Protein AF-A0A8C1WEW3-F1 (afdb_monomer)

Radius of gyration: 16.83 Å; Cα contacts (8 Å, |Δi|>4): 294; chains: 1; bounding box: 52×36×46 Å

Solvent-accessible surface area (backbone atoms only — not comparable to full-atom values): 10357 Å² total; per-residue (Å²): 133,85,81,81,78,67,56,68,30,55,41,71,70,50,51,36,71,70,42,67,33,56,66,81,52,28,29,29,49,46,44,51,50,47,42,43,61,65,33,41,42,72,47,97,86,73,46,41,32,47,66,56,57,49,89,82,33,49,49,30,20,36,84,42,83,59,84,83,61,77,58,80,90,67,97,55,53,38,31,33,31,50,48,63,96,50,34,68,72,55,55,61,83,42,53,71,52,56,76,91,63,101,61,65,31,61,33,32,36,39,40,33,31,42,41,79,91,78,41,27,46,81,44,42,30,44,34,31,40,72,59,98,84,47,70,28,70,91,55,39,32,35,55,33,70,59,24,46,54,57,54,64,76,46,56,69,70,58,49,55,48,68,54,60,76,78,82,69,79,85,62,66,73,79,76,73,85,127

Organism: Cyprinus carpio (NCBI:txid7962)

Sequence (178 aa):
MVLFVLTTLNKLSDLRQTRFGQPPPRHGLSLLWWFAHDCVRIDSNGRMIAQSNPENGAFGFHRFYNGGTLLPYTNLPYYEVGNLHNAGLLPYYVTENYTGYSDSSNKDRIIVSFDSRLNRFDSIYVTQHSDQTNFDQNHTYDINIRLLKEIKTLNREHFCREMKNNQLHSLSWMYWEN

pLDDT: mean 91.05, std 14.97, range [40.53, 98.81]

Mean predicted aligned error: 5.71 Å

Foldseek 3Di:
DDPLDFAEDQALVSVLVLCAQDDPPRLQLVVLLCCLAQQFDQDPVRFTAGNDDLVVCAQNKDWDPCPVVLDDDDPFTKIKAQQLVRRHPPDCSSNVSPDVDQDQHRFKMKMFRADPVRNGTPWIKIWTAPGDPHTDSVSIHTYDSNHSVNSNVDDSVRSVVSSPPDPPPPPPVVPPDD

Structure (mmCIF, N/CA/C/O backbone):
data_AF-A0A8C1WEW3-F1
#
_entry.id   AF-A0A8C1WEW3-F1
#
loop_
_atom_site.group_PDB
_atom_site.id
_atom_site.type_symbol
_atom_site.label_atom_id
_atom_site.label_alt_id
_atom_site.label_comp_id
_atom_site.label_asym_id
_atom_site.label_entity_id
_atom_site.label_seq_id
_atom_site.pdbx_PDB_ins_code
_atom_site.Cartn_x
_atom_site.Cartn_y
_atom_site.Cartn_z
_atom_site.occupancy
_atom_site.B_iso_or_equiv
_atom_site.auth_seq_id
_atom_site.auth_comp_id
_atom_site.auth_asym_id
_atom_site.auth_atom_id
_atom_site.pdbx_PDB_model_num
ATOM 1 N N . MET A 1 1 ? 18.424 -18.931 12.565 1.00 40.53 1 MET A N 1
ATOM 2 C CA . MET A 1 1 ? 17.794 -18.113 11.509 1.00 40.53 1 MET A CA 1
ATOM 3 C C . MET A 1 1 ? 16.299 -18.141 11.777 1.00 40.53 1 MET A C 1
ATOM 5 O O . MET A 1 1 ? 15.696 -19.191 11.602 1.00 40.53 1 MET A O 1
ATOM 9 N N . VAL A 1 2 ? 15.731 -17.079 12.351 1.00 43.09 2 VAL A N 1
ATOM 10 C CA . VAL A 1 2 ? 14.283 -17.024 12.606 1.00 43.09 2 VAL A CA 1
ATOM 11 C C . VAL A 1 2 ? 13.615 -16.776 11.259 1.00 43.09 2 VAL A C 1
ATOM 13 O O . VAL A 1 2 ? 13.907 -15.772 10.612 1.00 43.09 2 VAL A O 1
ATOM 16 N N . LEU A 1 3 ? 12.796 -17.720 10.796 1.00 49.59 3 LEU A N 1
ATOM 17 C CA . LEU A 1 3 ? 11.982 -17.524 9.602 1.00 49.59 3 LEU A CA 1
ATOM 18 C C . LEU A 1 3 ? 10.946 -16.445 9.949 1.00 49.59 3 LEU A C 1
ATOM 20 O O . LEU A 1 3 ? 10.060 -16.684 10.767 1.00 49.59 3 LEU A O 1
ATOM 24 N N . PHE A 1 4 ? 11.088 -15.247 9.388 1.00 60.78 4 PHE A N 1
ATOM 25 C CA . PHE A 1 4 ? 10.063 -14.212 9.488 1.00 60.78 4 PHE A CA 1
ATOM 26 C C . PHE A 1 4 ? 8.882 -14.667 8.622 1.00 60.78 4 PHE A C 1
ATOM 28 O O . PHE A 1 4 ? 8.963 -14.633 7.395 1.00 60.78 4 PHE A O 1
ATOM 35 N N . VAL A 1 5 ? 7.821 -15.182 9.245 1.00 73.69 5 VAL A N 1
ATOM 36 C CA . VAL A 1 5 ? 6.598 -15.576 8.534 1.00 73.69 5 VAL A CA 1
ATOM 37 C C . VAL A 1 5 ? 5.600 -14.438 8.676 1.00 73.69 5 VAL A C 1
ATOM 39 O O . VAL A 1 5 ? 4.978 -14.278 9.723 1.00 73.69 5 VAL A O 1
ATOM 42 N N . LEU A 1 6 ? 5.471 -13.626 7.626 1.00 89.88 6 LEU A N 1
ATOM 43 C CA . LEU A 1 6 ? 4.385 -12.655 7.541 1.00 89.88 6 LEU A CA 1
ATOM 44 C C . LEU A 1 6 ? 3.063 -13.387 7.311 1.00 89.88 6 LEU A C 1
ATOM 46 O O . LEU A 1 6 ? 2.996 -14.369 6.571 1.00 89.88 6 LEU A O 1
ATOM 50 N N . THR A 1 7 ? 1.999 -12.889 7.936 1.00 95.50 7 THR A N 1
ATOM 51 C CA . THR A 1 7 ? 0.654 -13.403 7.674 1.00 95.50 7 THR A CA 1
ATOM 52 C C . THR A 1 7 ? 0.200 -12.928 6.293 1.00 95.50 7 THR A C 1
ATOM 54 O O . THR A 1 7 ? 0.134 -11.724 6.040 1.00 95.50 7 THR A O 1
ATOM 57 N N . THR A 1 8 ? -0.135 -13.871 5.412 1.00 97.62 8 THR A N 1
ATOM 58 C CA . THR A 1 8 ? -0.693 -13.584 4.085 1.00 97.62 8 THR A CA 1
ATOM 59 C C . THR A 1 8 ? -2.220 -13.478 4.149 1.00 97.62 8 THR A C 1
ATOM 61 O O . THR A 1 8 ? -2.901 -14.415 4.570 1.00 97.62 8 THR A O 1
ATOM 64 N N . LEU A 1 9 ? -2.771 -12.360 3.674 1.00 98.31 9 LEU A N 1
ATOM 65 C CA . LEU A 1 9 ? -4.210 -12.103 3.584 1.00 98.31 9 LEU A CA 1
ATOM 66 C C . LEU A 1 9 ? -4.747 -12.600 2.240 1.00 98.31 9 LEU A C 1
ATOM 68 O O . LEU A 1 9 ? -4.288 -12.167 1.181 1.00 98.31 9 LEU A O 1
ATOM 72 N N . ASN A 1 10 ? -5.728 -13.503 2.270 1.00 97.81 10 ASN A N 1
ATOM 73 C CA . ASN A 1 10 ? -6.208 -14.201 1.074 1.00 97.81 10 ASN A CA 1
ATOM 74 C C . ASN A 1 10 ? -7.604 -13.774 0.616 1.00 97.81 10 ASN A C 1
ATOM 76 O O . ASN A 1 10 ? -7.916 -13.934 -0.561 1.00 97.81 10 ASN A O 1
ATOM 80 N N . LYS A 1 11 ? -8.418 -13.251 1.533 1.00 97.31 11 LYS A N 1
ATOM 81 C CA . LYS A 1 11 ? -9.827 -12.889 1.322 1.00 97.31 11 LYS A CA 1
ATOM 82 C C . LYS A 1 11 ? -10.194 -11.637 2.110 1.00 97.31 11 LYS A C 1
ATOM 84 O O . LYS A 1 11 ? -9.519 -11.284 3.080 1.00 97.31 11 LYS A O 1
ATOM 89 N N . LEU A 1 12 ? -11.291 -10.982 1.735 1.00 97.62 12 LEU A N 1
ATOM 90 C CA . LEU A 1 12 ? -11.753 -9.743 2.377 1.00 97.62 12 LEU A CA 1
ATOM 91 C C . LEU A 1 12 ? -11.948 -9.883 3.897 1.00 97.62 12 LEU A C 1
ATOM 93 O O . LEU A 1 12 ? -11.680 -8.944 4.645 1.00 97.62 12 LEU A O 1
ATOM 97 N N . SER A 1 13 ? -12.364 -11.056 4.387 1.00 96.25 13 SER A N 1
ATOM 98 C CA . SER A 1 13 ? -12.517 -11.282 5.830 1.00 96.25 13 SER A CA 1
ATOM 99 C C . SER A 1 13 ? -11.197 -11.220 6.598 1.00 96.25 13 SER A C 1
ATOM 101 O O . SER A 1 13 ? -11.211 -10.789 7.747 1.00 96.25 13 SER A O 1
ATOM 103 N N . ASP A 1 14 ? -10.083 -11.632 5.982 1.00 97.00 14 ASP A N 1
ATOM 104 C CA . ASP A 1 14 ? -8.761 -11.591 6.618 1.00 97.00 14 ASP A CA 1
ATOM 105 C C . ASP A 1 14 ? -8.344 -10.129 6.793 1.00 97.00 14 ASP A C 1
ATOM 107 O O . ASP A 1 14 ? -8.032 -9.695 7.897 1.00 97.00 14 ASP A O 1
ATOM 111 N N . LEU A 1 15 ? -8.463 -9.333 5.722 1.00 97.50 15 LEU A N 1
ATOM 112 C CA . LEU A 1 15 ? -8.215 -7.890 5.753 1.00 97.50 15 LEU A CA 1
ATOM 113 C C . LEU A 1 15 ? -9.101 -7.174 6.780 1.00 97.50 15 LEU A C 1
ATOM 115 O O . LEU A 1 15 ? -8.641 -6.301 7.511 1.00 97.50 15 LEU A O 1
ATOM 119 N N . ARG A 1 16 ? -10.375 -7.558 6.878 1.00 96.00 16 ARG A N 1
ATOM 120 C CA . ARG A 1 16 ? -11.292 -6.988 7.869 1.00 96.00 16 ARG A CA 1
ATOM 121 C C . ARG A 1 16 ? -10.830 -7.252 9.304 1.00 96.00 16 ARG A C 1
ATOM 123 O O . ARG A 1 16 ? -10.972 -6.373 10.154 1.00 96.00 16 ARG A O 1
ATOM 130 N N . GLN A 1 17 ? -10.290 -8.437 9.583 1.00 95.69 17 GLN A N 1
ATOM 131 C CA . GLN A 1 17 ? -9.800 -8.803 10.915 1.00 95.69 17 GLN A CA 1
ATOM 132 C C . GLN A 1 17 ? -8.558 -8.002 11.325 1.00 95.69 17 GLN A C 1
ATOM 134 O O . GLN A 1 17 ? -8.411 -7.709 12.508 1.00 95.69 17 GLN A O 1
ATOM 139 N N . THR A 1 18 ? -7.715 -7.577 10.376 1.00 96.19 18 THR A N 1
ATOM 140 C CA . THR A 1 18 ? -6.513 -6.779 10.688 1.00 96.19 18 THR A CA 1
ATOM 141 C C . THR A 1 18 ? -6.812 -5.331 11.063 1.00 96.19 18 THR A C 1
ATOM 143 O O . THR A 1 18 ? -5.934 -4.642 11.578 1.00 96.19 18 THR A O 1
ATOM 146 N N . ARG A 1 19 ? -8.033 -4.840 10.791 1.00 95.81 19 ARG A N 1
ATOM 147 C CA . ARG A 1 19 ? -8.435 -3.437 11.014 1.00 95.81 19 ARG A CA 1
ATOM 148 C C . ARG A 1 19 ? -7.559 -2.428 10.253 1.00 95.81 19 ARG A C 1
ATOM 150 O O . ARG A 1 19 ? -7.512 -1.254 10.623 1.00 95.81 19 ARG A O 1
ATOM 157 N N . PHE A 1 20 ? -6.893 -2.860 9.181 1.00 97.31 20 PHE A N 1
ATOM 158 C CA . PHE A 1 20 ? -6.077 -1.986 8.343 1.00 97.31 20 PHE A CA 1
ATOM 159 C C . PHE A 1 20 ? -6.882 -0.774 7.845 1.00 97.31 20 PHE A C 1
ATOM 161 O O . PHE A 1 20 ? -8.043 -0.906 7.448 1.00 97.31 20 PHE A O 1
ATOM 168 N N . GLY A 1 21 ? -6.281 0.420 7.902 1.00 96.44 21 GLY A N 1
ATOM 169 C CA . GLY A 1 21 ? -6.941 1.669 7.518 1.00 96.44 21 GLY A CA 1
ATOM 170 C C . GLY A 1 21 ? -8.127 2.076 8.400 1.00 96.44 21 GLY A C 1
ATOM 171 O O . GLY A 1 21 ? -8.933 2.897 7.971 1.00 96.44 21 GLY A O 1
ATOM 172 N N . GLN A 1 22 ? -8.278 1.498 9.598 1.00 95.19 22 GLN A N 1
ATOM 173 C CA . GLN A 1 22 ? -9.375 1.795 10.524 1.00 95.19 22 GLN A CA 1
ATOM 174 C C . GLN A 1 22 ? -8.881 2.059 11.955 1.00 95.19 22 GLN A C 1
ATOM 176 O O . GLN A 1 22 ? -7.837 1.534 12.357 1.00 95.19 22 GLN A O 1
ATOM 181 N N . PRO A 1 23 ? -9.634 2.834 12.761 1.00 94.31 23 PRO A N 1
ATOM 182 C CA . PRO A 1 23 ? -10.827 3.624 12.404 1.00 94.31 23 PRO A CA 1
ATOM 183 C C . PRO A 1 23 ? -10.482 4.908 11.610 1.00 94.31 23 PRO A C 1
ATOM 185 O O . PRO A 1 23 ? -9.301 5.225 11.473 1.00 94.31 23 PRO A O 1
ATOM 188 N N . PRO A 1 24 ? -11.480 5.665 11.097 1.00 90.56 24 PRO A N 1
ATOM 189 C CA . PRO A 1 24 ? -11.257 7.030 10.602 1.00 90.56 24 PRO A CA 1
ATOM 190 C C . PRO A 1 24 ? -10.492 7.881 11.634 1.00 90.56 24 PRO A C 1
ATOM 192 O O . PRO A 1 24 ? -10.686 7.662 12.833 1.00 90.56 24 PRO A O 1
ATOM 195 N N . PRO A 1 25 ? -9.638 8.835 11.219 1.00 93.62 25 PRO A N 1
ATOM 196 C CA . PRO A 1 25 ? -9.471 9.405 9.871 1.00 93.62 25 PRO A CA 1
ATOM 197 C C . PRO A 1 25 ? -8.481 8.654 8.957 1.00 93.62 25 PRO A C 1
ATOM 199 O O . PRO A 1 25 ? -8.042 9.196 7.947 1.00 93.62 25 PRO A O 1
ATOM 202 N N . ARG A 1 26 ? -8.100 7.419 9.300 1.00 96.62 26 ARG A N 1
ATOM 203 C CA . ARG A 1 26 ? -7.152 6.610 8.520 1.00 96.62 26 ARG A CA 1
ATOM 204 C C . ARG A 1 26 ? -7.578 6.419 7.061 1.00 96.62 26 ARG A C 1
ATOM 206 O O . ARG A 1 26 ? -8.762 6.294 6.748 1.00 96.62 26 ARG A O 1
ATOM 213 N N . HIS A 1 27 ? -6.585 6.351 6.179 1.00 97.44 27 HIS A N 1
ATOM 214 C CA . HIS A 1 27 ? -6.767 6.349 4.725 1.00 97.44 27 HIS A CA 1
ATOM 215 C C . HIS A 1 27 ? -6.453 5.000 4.062 1.00 97.44 27 HIS A C 1
ATOM 217 O O . HIS A 1 27 ? -6.682 4.836 2.862 1.00 97.44 27 HIS A O 1
ATOM 223 N N . GLY A 1 28 ? -5.960 4.019 4.827 1.00 98.12 28 GLY A N 1
ATOM 224 C CA . GLY A 1 28 ? -5.464 2.743 4.309 1.00 98.12 28 GLY A CA 1
ATOM 225 C C . GLY A 1 28 ? -6.451 1.988 3.419 1.00 98.12 28 GLY A C 1
ATOM 226 O O . GLY A 1 28 ? -6.050 1.449 2.392 1.00 98.12 28 GLY A O 1
ATOM 227 N N . LEU A 1 29 ? -7.752 2.001 3.734 1.00 98.19 29 LEU A N 1
ATOM 228 C CA . LEU A 1 29 ? -8.758 1.354 2.883 1.00 98.19 29 LEU A CA 1
ATOM 229 C C . LEU A 1 29 ? -8.877 2.037 1.510 1.00 98.19 29 LEU A C 1
ATOM 231 O O . LEU A 1 29 ? -8.819 1.359 0.485 1.00 98.19 29 LEU A O 1
ATOM 235 N N . SER A 1 30 ? -8.978 3.370 1.469 1.00 98.38 30 SER A N 1
ATOM 236 C CA . SER A 1 30 ? -8.986 4.117 0.203 1.00 98.38 30 SER A CA 1
ATOM 237 C C . SER A 1 30 ? -7.690 3.899 -0.583 1.00 98.38 30 SER A C 1
ATOM 239 O O . SER A 1 30 ? -7.744 3.716 -1.799 1.00 98.38 30 SER A O 1
ATOM 241 N N . LEU A 1 31 ? -6.543 3.871 0.108 1.00 98.75 31 LEU A N 1
ATOM 242 C CA . LEU A 1 31 ? -5.228 3.627 -0.488 1.00 98.75 31 LEU A CA 1
ATOM 243 C C . LEU A 1 31 ? -5.143 2.233 -1.128 1.00 98.75 31 LEU A C 1
ATOM 245 O O . LEU A 1 31 ? -4.739 2.119 -2.281 1.00 98.75 31 LEU A O 1
ATOM 249 N N . LEU A 1 32 ? -5.553 1.178 -0.417 1.00 98.75 32 LEU A N 1
ATOM 250 C CA . LEU A 1 32 ? -5.516 -0.195 -0.929 1.00 98.75 32 LEU A CA 1
ATOM 251 C C . LEU A 1 32 ? -6.491 -0.406 -2.084 1.00 98.75 32 LEU A C 1
ATOM 253 O O . LEU A 1 32 ? -6.140 -1.069 -3.058 1.00 98.75 32 LEU A O 1
ATOM 257 N N . TRP A 1 33 ? -7.689 0.176 -2.004 1.00 98.75 33 TRP A N 1
ATOM 258 C CA . TRP A 1 33 ? -8.648 0.110 -3.101 1.00 98.75 33 TRP A CA 1
ATOM 259 C C . TRP A 1 33 ? -8.085 0.771 -4.363 1.00 98.75 33 TRP A C 1
ATOM 261 O O . TRP A 1 33 ? -8.082 0.138 -5.418 1.00 98.75 33 TRP A O 1
ATOM 271 N N . TRP A 1 34 ? -7.555 1.996 -4.242 1.00 98.69 34 TRP A N 1
ATOM 272 C CA . TRP A 1 34 ? -6.906 2.710 -5.346 1.00 98.69 34 TRP A CA 1
ATOM 273 C C . TRP A 1 34 ? -5.745 1.901 -5.925 1.00 98.69 34 TRP A C 1
ATOM 275 O O . TRP A 1 34 ? -5.718 1.634 -7.121 1.00 98.69 34 TRP A O 1
ATOM 285 N N . PHE A 1 35 ? -4.828 1.437 -5.076 1.00 98.75 35 PHE A N 1
ATOM 286 C CA . PHE A 1 35 ? -3.661 0.681 -5.515 1.00 98.75 35 PHE A CA 1
ATOM 287 C C . PHE A 1 35 ? -4.069 -0.596 -6.263 1.00 98.75 35 PHE A C 1
ATOM 289 O O . PHE A 1 35 ? -3.568 -0.882 -7.353 1.00 98.75 35 PHE A O 1
ATOM 296 N N . ALA A 1 36 ? -5.031 -1.349 -5.722 1.00 98.62 36 ALA A N 1
ATOM 297 C CA . ALA A 1 36 ? -5.530 -2.555 -6.363 1.00 98.62 36 ALA A CA 1
ATOM 298 C C . ALA A 1 36 ? -6.175 -2.264 -7.724 1.00 98.62 36 ALA A C 1
ATOM 300 O O . ALA A 1 36 ? -6.021 -3.078 -8.631 1.00 98.62 36 ALA A O 1
ATOM 301 N N . HIS A 1 37 ? -6.888 -1.146 -7.890 1.00 98.56 37 HIS A N 1
ATOM 302 C CA . HIS A 1 37 ? -7.589 -0.800 -9.131 1.00 98.56 37 HIS A CA 1
ATOM 303 C C . HIS A 1 37 ? -6.665 -0.205 -10.192 1.00 98.56 37 HIS A C 1
ATOM 305 O O . HIS A 1 37 ? -6.666 -0.708 -11.320 1.00 98.56 37 HIS A O 1
ATOM 311 N N . ASP A 1 38 ? -5.841 0.762 -9.800 1.00 98.19 38 ASP A N 1
ATOM 312 C CA . ASP A 1 38 ? -5.143 1.660 -10.720 1.00 98.19 38 ASP A CA 1
ATOM 313 C C . ASP A 1 38 ? -3.665 1.301 -10.882 1.00 98.19 38 ASP A C 1
ATOM 315 O O . ASP A 1 38 ? -3.095 1.524 -11.947 1.00 98.19 38 ASP A O 1
ATOM 319 N N . CYS A 1 39 ? -3.035 0.706 -9.863 1.00 98.31 39 CYS A N 1
ATOM 320 C CA . CYS A 1 39 ? -1.614 0.350 -9.912 1.00 98.31 39 CYS A CA 1
ATOM 321 C C . CYS A 1 39 ? -1.376 -1.102 -10.333 1.00 98.31 39 CYS A C 1
ATOM 323 O O . CYS A 1 39 ? -0.307 -1.405 -10.863 1.00 98.31 39 CYS A O 1
ATOM 325 N N . VAL A 1 40 ? -2.337 -2.008 -10.118 1.00 98.50 40 VAL A N 1
ATOM 326 C CA . VAL A 1 40 ? -2.155 -3.448 -10.363 1.00 98.50 40 VAL A CA 1
ATOM 327 C C . VAL A 1 40 ? -3.058 -3.950 -11.485 1.00 98.50 40 VAL A C 1
ATOM 329 O O . VAL A 1 40 ? -4.285 -3.999 -11.361 1.00 98.50 40 VAL A O 1
ATOM 332 N N . ARG A 1 41 ? -2.446 -4.452 -12.561 1.00 98.31 41 ARG A N 1
ATOM 333 C CA . ARG A 1 41 ? -3.125 -5.262 -13.578 1.00 98.31 41 ARG A CA 1
ATOM 334 C C . ARG A 1 41 ? -2.728 -6.722 -13.413 1.00 98.31 41 ARG A C 1
ATOM 336 O O . ARG A 1 41 ? -1.553 -7.054 -13.491 1.00 98.31 41 ARG A O 1
ATOM 343 N N . ILE A 1 42 ? -3.704 -7.604 -13.234 1.00 98.00 42 ILE A N 1
ATOM 344 C CA . ILE A 1 42 ? -3.453 -9.046 -13.163 1.00 98.00 42 ILE A CA 1
ATOM 345 C C . ILE A 1 42 ? -3.566 -9.624 -14.574 1.00 98.00 42 ILE A C 1
ATOM 347 O O . ILE A 1 42 ? -4.607 -9.476 -15.212 1.00 98.00 42 ILE A O 1
ATOM 351 N N . ASP A 1 43 ? -2.494 -10.235 -15.083 1.00 96.12 43 ASP A N 1
ATOM 352 C CA . ASP A 1 43 ? -2.512 -10.879 -16.401 1.00 96.12 43 ASP A CA 1
ATOM 353 C C . ASP A 1 43 ? -3.157 -12.280 -16.366 1.00 96.12 43 ASP A C 1
ATOM 355 O O . ASP A 1 43 ? -3.490 -12.821 -15.308 1.00 96.12 43 ASP A O 1
ATOM 359 N N . SER A 1 44 ? -3.334 -12.887 -17.543 1.00 95.44 44 SER A N 1
ATOM 360 C CA . SER A 1 44 ? -3.926 -14.224 -17.688 1.00 95.44 44 SER A CA 1
ATOM 361 C C . SER A 1 44 ? -3.109 -15.341 -17.030 1.00 95.44 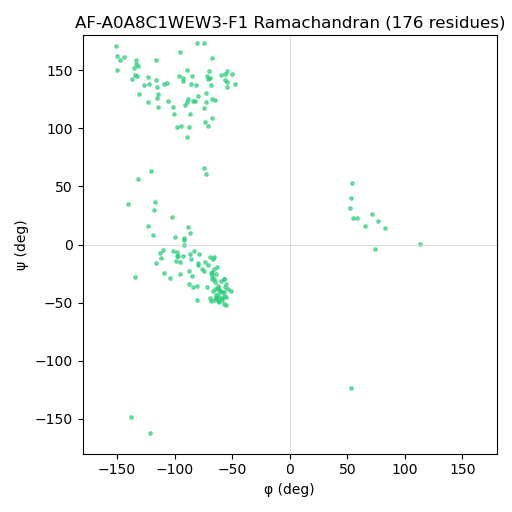44 SER A C 1
ATOM 363 O O . SER A 1 44 ? -3.655 -16.398 -16.734 1.00 95.44 44 SER A O 1
ATOM 365 N N . ASN A 1 45 ? -1.824 -15.103 -16.756 1.00 95.19 45 ASN A N 1
ATOM 366 C CA . ASN A 1 45 ? -0.942 -16.030 -16.052 1.00 95.19 45 ASN A CA 1
ATOM 367 C C . ASN A 1 45 ? -0.930 -15.784 -14.534 1.00 95.19 45 ASN A C 1
ATOM 369 O O . ASN A 1 45 ? -0.127 -16.386 -13.826 1.00 95.19 45 ASN A O 1
ATOM 373 N N . GLY A 1 46 ? -1.777 -14.883 -14.026 1.00 93.94 46 GLY A N 1
ATOM 374 C CA . GLY A 1 46 ? -1.814 -14.533 -12.610 1.00 93.94 46 GLY A CA 1
ATOM 375 C C . GLY A 1 46 ? -0.611 -13.710 -12.151 1.00 93.94 46 GLY A C 1
ATOM 376 O O . GLY A 1 46 ? -0.259 -13.770 -10.979 1.00 93.94 46 GLY A O 1
ATOM 377 N N . ARG A 1 47 ? 0.033 -12.949 -13.040 1.00 96.69 47 ARG A N 1
ATOM 378 C CA . ARG A 1 47 ? 1.128 -12.040 -12.673 1.00 96.69 47 ARG A CA 1
ATOM 379 C C . ARG A 1 47 ? 0.596 -10.644 -12.382 1.00 96.69 47 ARG A C 1
ATOM 381 O O . ARG A 1 47 ? -0.280 -10.154 -13.092 1.00 96.69 47 ARG A O 1
ATOM 388 N N . MET A 1 48 ? 1.156 -9.993 -11.366 1.00 98.00 48 MET A N 1
ATOM 389 C CA . MET A 1 48 ? 0.791 -8.637 -10.949 1.00 98.00 48 MET A CA 1
ATOM 390 C C . MET A 1 48 ? 1.646 -7.624 -11.717 1.00 98.00 48 MET A C 1
ATOM 392 O O . MET A 1 48 ? 2.770 -7.312 -11.336 1.00 98.00 48 MET A O 1
ATOM 396 N N . ILE A 1 49 ? 1.136 -7.152 -12.852 1.00 98.44 49 ILE A N 1
ATOM 397 C CA . ILE A 1 49 ? 1.804 -6.165 -13.701 1.00 98.44 49 ILE A CA 1
ATOM 398 C C . ILE A 1 49 ? 1.594 -4.771 -13.111 1.00 98.44 49 ILE A C 1
ATOM 400 O O . ILE A 1 49 ? 0.454 -4.359 -12.878 1.00 98.44 49 ILE A O 1
ATOM 404 N N . ALA A 1 50 ? 2.685 -4.033 -12.923 1.00 98.19 50 ALA A N 1
ATOM 405 C CA . ALA A 1 50 ? 2.629 -2.662 -12.445 1.00 98.19 50 ALA A CA 1
ATOM 406 C C . ALA A 1 50 ? 2.099 -1.732 -13.550 1.00 98.19 50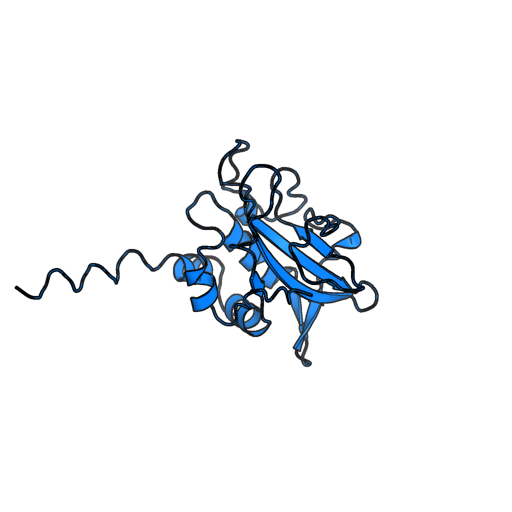 ALA A C 1
ATOM 408 O O . ALA A 1 50 ? 2.533 -1.786 -14.702 1.00 98.19 50 ALA A O 1
ATOM 409 N N . GLN A 1 51 ? 1.116 -0.901 -13.220 1.00 97.69 51 GLN A N 1
ATOM 410 C CA . GLN A 1 51 ? 0.587 0.160 -14.089 1.00 97.69 51 GLN A CA 1
ATOM 411 C C . GLN A 1 51 ? 1.185 1.534 -13.749 1.00 97.69 51 GLN A C 1
ATOM 413 O O . GLN A 1 51 ? 1.117 2.460 -14.549 1.00 97.69 51 GLN A O 1
ATOM 418 N N . SER A 1 52 ? 1.832 1.643 -12.591 1.00 92.12 52 SER A N 1
ATOM 419 C CA . SER A 1 52 ? 2.624 2.789 -12.152 1.00 92.12 52 SER A CA 1
ATOM 420 C C . SER A 1 52 ? 4.042 2.320 -11.861 1.00 92.12 52 SER A C 1
ATOM 422 O O . SER A 1 52 ? 4.199 1.274 -11.234 1.00 92.12 52 SER A O 1
ATOM 424 N N . ASN A 1 53 ? 5.059 3.080 -12.264 1.00 94.69 53 ASN A N 1
ATOM 425 C CA . ASN A 1 53 ? 6.450 2.744 -11.970 1.00 94.69 53 ASN A CA 1
ATOM 426 C C . ASN A 1 53 ? 6.854 3.312 -10.592 1.00 94.69 53 ASN A C 1
ATOM 428 O O . ASN A 1 53 ? 6.957 4.527 -10.465 1.00 94.69 53 ASN A O 1
ATOM 432 N N . PRO A 1 54 ? 7.111 2.495 -9.557 1.00 96.69 54 PRO A N 1
ATOM 433 C CA . PRO A 1 54 ? 7.550 3.011 -8.260 1.00 96.69 54 PRO A CA 1
ATOM 434 C C . PRO A 1 54 ? 8.949 3.642 -8.299 1.00 96.69 54 PRO A C 1
ATOM 436 O O . PRO A 1 54 ? 9.251 4.527 -7.504 1.00 96.69 54 PRO A O 1
ATOM 439 N N . GLU A 1 55 ? 9.805 3.208 -9.229 1.00 96.81 55 GLU A N 1
ATOM 440 C CA . GLU A 1 55 ? 11.201 3.647 -9.333 1.00 96.81 55 GLU A CA 1
ATOM 441 C C . GLU A 1 55 ? 11.334 5.127 -9.703 1.00 96.81 55 GLU A C 1
ATOM 443 O O . GLU A 1 55 ? 12.280 5.779 -9.270 1.00 96.81 55 GLU A O 1
ATOM 448 N N . ASN A 1 56 ? 10.370 5.677 -10.447 1.00 95.56 56 ASN A N 1
ATOM 449 C CA . ASN A 1 56 ? 10.356 7.094 -10.819 1.00 95.56 56 ASN A CA 1
ATOM 450 C C . ASN A 1 56 ? 9.580 7.987 -9.832 1.00 95.56 56 ASN A C 1
ATOM 452 O O . ASN A 1 56 ? 9.419 9.179 -10.086 1.00 95.56 56 ASN A O 1
ATOM 456 N N . GLY A 1 57 ? 9.077 7.416 -8.736 1.00 95.81 57 GLY A N 1
ATOM 457 C CA . GLY A 1 57 ? 8.330 8.136 -7.710 1.00 95.81 57 GLY A CA 1
ATOM 458 C C . GLY A 1 57 ? 6.882 8.485 -8.059 1.00 95.81 57 GLY A C 1
ATOM 459 O O . GLY A 1 57 ? 6.302 9.381 -7.439 1.00 95.81 57 GLY A O 1
ATOM 460 N N . ALA A 1 58 ? 6.270 7.794 -9.030 1.00 95.88 58 ALA A N 1
ATOM 461 C CA . ALA A 1 58 ? 4.852 7.957 -9.350 1.00 95.88 58 ALA A CA 1
ATOM 462 C C . ALA A 1 58 ? 3.988 7.927 -8.074 1.00 95.88 58 ALA A C 1
ATOM 464 O O . ALA A 1 58 ? 4.221 7.117 -7.187 1.00 95.88 58 ALA A O 1
ATOM 465 N N . PHE A 1 59 ? 2.989 8.806 -7.959 1.00 96.50 59 PHE A N 1
ATOM 466 C CA . PHE A 1 59 ? 2.050 8.825 -6.820 1.00 96.50 59 PHE A CA 1
ATOM 467 C C . PHE A 1 59 ? 2.695 8.930 -5.420 1.00 96.50 59 PHE A C 1
ATOM 469 O O . PHE A 1 59 ? 2.081 8.539 -4.433 1.00 96.50 59 PHE A O 1
ATOM 476 N N . GLY A 1 60 ? 3.926 9.446 -5.320 1.00 96.62 60 GLY A N 1
ATOM 477 C CA . GLY A 1 60 ? 4.641 9.539 -4.043 1.00 96.62 60 GLY A CA 1
ATOM 478 C C . GLY A 1 60 ? 5.350 8.244 -3.628 1.00 96.62 60 GLY A C 1
ATOM 479 O O . GLY A 1 60 ? 5.769 8.118 -2.473 1.00 96.62 60 GLY A O 1
ATOM 480 N N . PHE A 1 61 ? 5.505 7.283 -4.550 1.00 98.12 61 PHE A N 1
ATOM 481 C CA . PHE A 1 61 ? 6.379 6.137 -4.322 1.00 98.12 61 PHE A CA 1
ATOM 482 C C . PHE A 1 61 ? 7.802 6.602 -3.992 1.00 98.12 61 PHE A C 1
ATOM 484 O O . PHE A 1 61 ? 8.321 7.556 -4.569 1.00 98.12 61 PHE A O 1
ATOM 491 N N . HIS A 1 62 ? 8.462 5.913 -3.072 1.00 97.19 62 HIS A N 1
ATOM 492 C CA . HIS A 1 62 ? 9.878 6.131 -2.799 1.00 97.19 62 HIS A CA 1
ATOM 493 C C . HIS A 1 62 ? 10.540 4.845 -2.315 1.00 97.19 62 HIS A C 1
ATOM 495 O O . HIS A 1 62 ? 9.876 3.877 -1.945 1.00 97.19 62 HIS A O 1
ATOM 501 N N . ARG A 1 63 ? 11.873 4.811 -2.376 1.00 97.69 63 ARG A N 1
ATOM 502 C CA . ARG A 1 63 ? 12.659 3.624 -2.039 1.00 97.69 63 ARG A CA 1
ATOM 503 C C . ARG A 1 63 ? 12.506 3.278 -0.556 1.00 97.69 63 ARG A C 1
ATOM 505 O O . ARG A 1 63 ? 12.847 4.089 0.300 1.00 97.69 63 ARG A O 1
ATOM 512 N N . PHE A 1 64 ? 12.085 2.048 -0.273 1.00 97.44 64 PHE A N 1
ATOM 513 C CA . PHE A 1 64 ? 12.068 1.470 1.067 1.00 97.44 64 PHE A CA 1
ATOM 514 C C . PHE A 1 64 ? 13.270 0.532 1.227 1.00 97.44 64 PHE A C 1
ATOM 516 O O . PHE A 1 64 ? 13.421 -0.441 0.492 1.00 97.44 64 PHE A O 1
ATOM 523 N N . TYR A 1 65 ? 14.167 0.825 2.169 1.00 94.69 65 TYR A N 1
ATOM 524 C CA . TYR A 1 65 ? 15.418 0.067 2.322 1.00 94.69 65 TYR A CA 1
ATOM 525 C C . TYR A 1 65 ? 15.292 -1.179 3.204 1.00 94.69 65 TYR A C 1
ATOM 527 O O . TYR A 1 65 ? 16.234 -1.962 3.269 1.00 94.69 65 TYR A O 1
ATOM 535 N N . ASN A 1 66 ? 14.154 -1.373 3.881 1.00 93.31 66 ASN A N 1
ATOM 536 C CA . ASN A 1 66 ? 13.913 -2.506 4.781 1.00 93.31 66 ASN A CA 1
ATOM 537 C C . ASN A 1 66 ? 15.012 -2.709 5.856 1.00 93.31 66 ASN A C 1
ATOM 539 O O . ASN A 1 66 ? 15.274 -3.830 6.287 1.00 93.31 66 ASN A O 1
ATOM 543 N N . GLY A 1 67 ? 15.661 -1.627 6.308 1.00 85.31 67 GLY A N 1
ATOM 544 C CA . GLY A 1 67 ? 16.790 -1.699 7.250 1.00 85.31 67 GLY A CA 1
ATOM 545 C C . GLY A 1 67 ? 16.426 -2.260 8.630 1.00 85.31 67 GLY A C 1
ATOM 546 O O . GLY A 1 67 ? 17.272 -2.843 9.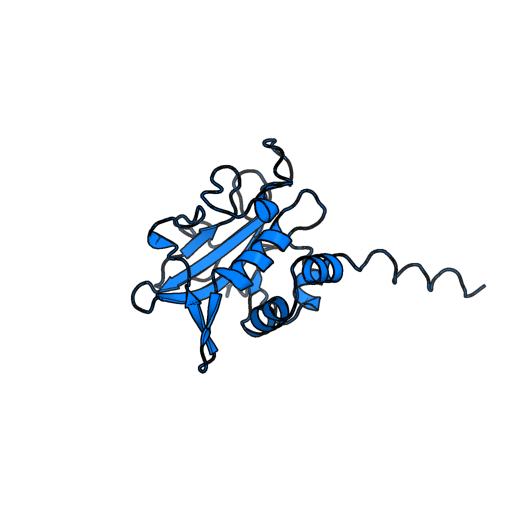296 1.00 85.31 67 GLY A O 1
ATOM 547 N N . GLY A 1 68 ? 15.158 -2.135 9.034 1.00 81.56 68 GLY A N 1
ATOM 548 C CA . GLY A 1 68 ? 14.620 -2.716 10.269 1.00 81.56 68 GLY A CA 1
ATOM 549 C C . GLY A 1 68 ? 14.119 -4.158 10.133 1.00 81.56 68 GLY A C 1
ATOM 550 O O . GLY A 1 68 ? 13.454 -4.643 11.046 1.00 81.56 68 GLY A O 1
ATOM 551 N N . THR A 1 69 ? 14.383 -4.834 9.004 1.00 85.75 69 THR A N 1
ATOM 552 C CA . THR A 1 69 ? 13.929 -6.213 8.724 1.00 85.75 69 THR A CA 1
ATOM 553 C C . THR A 1 69 ? 12.418 -6.418 8.897 1.00 85.75 69 THR A C 1
ATOM 555 O O . THR A 1 69 ? 11.972 -7.441 9.404 1.00 85.75 69 THR A O 1
ATOM 558 N N . LEU A 1 70 ? 11.621 -5.432 8.471 1.00 93.31 70 LEU A N 1
ATOM 559 C CA . LEU A 1 70 ? 10.156 -5.497 8.489 1.00 93.31 70 LEU A CA 1
ATOM 560 C C . LEU A 1 70 ? 9.624 -6.582 7.539 1.00 93.31 70 LEU A C 1
ATOM 562 O O . LEU A 1 70 ? 8.642 -7.256 7.840 1.00 93.31 70 LEU A O 1
ATOM 566 N N . LEU A 1 71 ? 10.269 -6.713 6.378 1.00 95.38 71 LEU A N 1
ATOM 567 C CA . LEU A 1 71 ? 9.870 -7.597 5.285 1.00 95.38 71 LEU A CA 1
ATOM 568 C C . LEU A 1 71 ? 10.929 -8.680 5.027 1.00 95.38 71 LEU A C 1
ATOM 570 O O . LEU A 1 71 ? 12.106 -8.473 5.349 1.00 95.38 71 LEU A O 1
ATOM 574 N N . PRO A 1 72 ? 10.557 -9.805 4.388 1.00 93.81 72 PRO A N 1
ATOM 575 C CA . PRO A 1 72 ? 11.509 -10.814 3.946 1.00 93.81 72 PRO A CA 1
ATOM 576 C C . PRO A 1 72 ? 12.610 -10.237 3.050 1.00 93.81 72 PRO A C 1
ATOM 578 O O . PRO A 1 72 ? 12.406 -9.283 2.292 1.00 93.81 72 PRO A O 1
ATOM 581 N N . TYR A 1 73 ? 13.789 -10.849 3.112 1.00 91.31 73 TYR A N 1
ATOM 582 C CA . TYR A 1 73 ? 14.878 -10.519 2.200 1.00 91.31 73 TYR A CA 1
ATOM 583 C C . TYR A 1 73 ? 14.544 -10.972 0.772 1.00 91.31 73 TYR A C 1
ATOM 585 O O . TYR A 1 73 ? 14.061 -12.082 0.559 1.00 91.31 73 TYR A O 1
ATOM 593 N N . THR A 1 74 ? 14.848 -10.122 -0.205 1.00 92.06 74 THR A N 1
ATOM 594 C CA . THR A 1 74 ? 14.735 -10.403 -1.640 1.00 92.06 74 THR A CA 1
ATOM 595 C C . THR A 1 74 ? 15.835 -9.648 -2.388 1.00 92.06 74 THR A C 1
ATOM 597 O O . THR A 1 74 ? 16.383 -8.668 -1.883 1.00 92.06 74 THR A O 1
ATOM 600 N N . ASN A 1 75 ? 16.157 -10.099 -3.601 1.00 94.62 75 ASN A N 1
ATOM 601 C CA . ASN A 1 75 ? 17.095 -9.411 -4.494 1.00 94.62 75 ASN A CA 1
ATOM 602 C C . ASN A 1 75 ? 16.451 -8.219 -5.220 1.00 94.62 75 ASN A C 1
ATOM 604 O O . ASN A 1 75 ? 17.141 -7.472 -5.916 1.00 94.62 75 ASN A O 1
ATOM 608 N N . LEU A 1 76 ? 15.131 -8.065 -5.098 1.00 96.94 76 LEU A N 1
ATOM 609 C CA . LEU A 1 76 ? 14.383 -6.977 -5.703 1.00 96.94 76 LEU A CA 1
ATOM 610 C C . LEU A 1 76 ? 14.307 -5.753 -4.779 1.00 96.94 76 LEU A C 1
ATOM 612 O O . LEU A 1 76 ? 14.325 -5.868 -3.554 1.00 96.94 76 LEU A O 1
ATOM 616 N N . PRO A 1 77 ? 14.222 -4.550 -5.354 1.00 97.88 77 PRO A N 1
ATOM 617 C CA . PRO A 1 77 ? 13.993 -3.341 -4.585 1.00 97.88 77 PRO A CA 1
ATOM 618 C C . PRO A 1 77 ? 12.585 -3.271 -3.980 1.00 97.88 77 PRO A C 1
ATOM 620 O O . PRO A 1 77 ? 11.604 -3.614 -4.641 1.00 97.88 77 PRO A O 1
ATOM 623 N N . TYR A 1 78 ? 12.481 -2.724 -2.765 1.00 98.56 78 TYR A N 1
ATOM 624 C CA . TYR A 1 78 ? 11.196 -2.352 -2.174 1.00 98.56 78 TYR A CA 1
ATOM 625 C C . TYR A 1 78 ? 10.871 -0.871 -2.379 1.00 98.56 78 TYR A C 1
ATOM 627 O O . TYR A 1 78 ? 11.755 -0.018 -2.306 1.00 98.56 78 TYR A O 1
ATOM 635 N N . TYR A 1 79 ? 9.596 -0.548 -2.575 1.00 98.56 79 TYR A N 1
ATOM 636 C CA . TYR A 1 79 ? 9.102 0.829 -2.652 1.00 98.56 79 TYR A CA 1
ATOM 637 C C . TYR A 1 79 ? 7.843 1.004 -1.813 1.00 98.56 79 TYR A C 1
ATOM 639 O O . TYR A 1 79 ? 7.027 0.093 -1.734 1.00 98.56 79 TYR A O 1
ATOM 647 N N . GLU A 1 80 ? 7.677 2.178 -1.219 1.00 98.06 80 GLU A N 1
ATOM 648 C CA . GLU A 1 80 ? 6.571 2.520 -0.326 1.00 98.06 80 GLU A CA 1
ATOM 649 C C . GLU A 1 80 ? 5.714 3.643 -0.913 1.00 98.06 80 GLU A C 1
ATOM 651 O O . GLU A 1 80 ? 6.254 4.593 -1.476 1.00 98.06 80 GLU A O 1
ATOM 656 N N . VAL A 1 81 ? 4.393 3.565 -0.729 1.00 98.50 81 VAL A N 1
ATOM 657 C CA . VAL A 1 81 ? 3.430 4.647 -0.991 1.00 98.50 81 VAL A CA 1
ATOM 658 C C . VAL A 1 81 ? 2.452 4.797 0.174 1.00 98.50 81 VAL A C 1
ATOM 660 O O . VAL A 1 81 ? 2.229 3.867 0.951 1.00 98.50 81 VAL A O 1
ATOM 663 N N . GLY A 1 82 ? 1.836 5.975 0.274 1.00 97.94 82 GLY A N 1
ATOM 664 C CA . GLY A 1 82 ? 0.820 6.287 1.279 1.00 97.94 82 GLY A CA 1
ATOM 665 C C . GLY A 1 82 ? 1.252 7.340 2.294 1.00 97.94 82 GLY A C 1
ATOM 666 O O . GLY A 1 82 ? 0.464 7.684 3.162 1.00 97.94 82 GLY A O 1
ATOM 667 N N . ASN A 1 83 ? 2.462 7.893 2.197 1.00 97.25 83 ASN A N 1
ATOM 668 C CA . ASN A 1 83 ? 2.829 9.043 3.015 1.00 97.25 83 ASN A CA 1
ATOM 669 C C . ASN A 1 83 ? 2.134 10.313 2.500 1.00 97.25 83 ASN A C 1
ATOM 671 O O . ASN A 1 83 ? 2.539 10.888 1.497 1.00 97.25 83 ASN A O 1
ATOM 675 N N . LEU A 1 84 ? 1.117 10.780 3.216 1.00 96.38 84 LEU A N 1
ATOM 676 C CA . LEU A 1 84 ? 0.306 11.941 2.861 1.00 96.38 84 LEU A CA 1
ATOM 677 C C . LEU A 1 84 ? 1.045 13.283 2.998 1.00 96.38 84 LEU A C 1
ATOM 679 O O . LEU A 1 84 ? 0.642 14.248 2.357 1.00 96.38 84 LEU A O 1
ATOM 683 N N . HIS A 1 85 ? 2.170 13.343 3.727 1.00 94.12 85 HIS A N 1
ATOM 684 C CA . HIS A 1 85 ? 3.062 14.516 3.676 1.00 94.12 85 HIS A CA 1
ATOM 685 C C . HIS A 1 85 ? 3.752 14.650 2.309 1.00 94.12 85 HIS A C 1
ATOM 687 O O . HIS A 1 85 ? 4.169 15.739 1.927 1.00 94.12 85 HIS A O 1
ATOM 693 N N . ASN A 1 86 ? 3.875 13.543 1.571 1.00 91.50 86 ASN A N 1
ATOM 694 C CA . ASN A 1 86 ? 4.411 13.495 0.217 1.00 91.50 86 ASN A CA 1
ATOM 695 C C . ASN A 1 86 ? 3.474 12.678 -0.684 1.00 91.50 86 ASN A C 1
ATOM 697 O O . ASN A 1 86 ? 3.863 11.677 -1.285 1.00 91.50 86 ASN A O 1
ATOM 701 N N . ALA A 1 87 ? 2.205 13.092 -0.734 1.00 91.12 87 ALA A N 1
ATOM 702 C CA . ALA A 1 87 ? 1.145 12.337 -1.398 1.00 91.12 87 ALA A CA 1
ATOM 703 C C . ALA A 1 87 ? 1.310 12.239 -2.929 1.00 91.12 87 ALA A C 1
ATOM 705 O O . ALA A 1 87 ? 0.600 11.472 -3.575 1.00 91.12 87 ALA A O 1
ATOM 706 N N . GLY A 1 88 ? 2.210 13.025 -3.530 1.00 93.06 88 GLY A N 1
ATOM 707 C CA . GLY A 1 88 ? 2.389 13.083 -4.978 1.00 93.06 88 GLY A CA 1
ATOM 708 C C . GLY A 1 88 ? 1.068 13.354 -5.704 1.00 93.06 88 GLY A C 1
ATOM 709 O O . GLY A 1 88 ? 0.392 14.341 -5.433 1.00 93.06 88 GLY A O 1
ATOM 710 N N . LEU A 1 89 ? 0.705 12.456 -6.623 1.00 95.06 89 LEU A N 1
ATOM 711 C CA . LEU A 1 89 ? -0.545 12.501 -7.392 1.00 95.06 89 LEU A CA 1
ATOM 712 C C . LEU A 1 89 ? -1.611 11.521 -6.870 1.00 95.06 89 LEU A C 1
ATOM 714 O O . LEU A 1 89 ? -2.461 11.081 -7.646 1.00 95.06 89 LEU A O 1
ATOM 718 N N . LEU A 1 90 ? -1.553 11.120 -5.592 1.00 97.94 90 LEU A N 1
ATOM 719 C CA . LEU A 1 90 ? -2.600 10.280 -5.006 1.00 97.94 90 LEU A CA 1
ATOM 720 C C . LEU A 1 90 ? -3.981 10.936 -5.191 1.00 97.94 90 LEU A C 1
ATOM 722 O O . LEU A 1 90 ? -4.107 12.153 -5.030 1.00 97.94 90 LEU A O 1
ATOM 726 N N . PRO A 1 91 ? -5.032 10.159 -5.510 1.00 98.06 91 PRO A N 1
ATOM 727 C CA . PRO A 1 91 ? -6.363 10.722 -5.692 1.00 98.06 91 PRO A CA 1
ATOM 728 C C . PRO A 1 91 ? -6.867 11.428 -4.434 1.00 98.06 91 PRO A C 1
ATOM 730 O O . PRO A 1 91 ? -6.649 10.950 -3.321 1.00 98.06 91 PRO A O 1
ATOM 733 N N . TYR A 1 92 ? -7.642 12.501 -4.616 1.00 98.12 92 TYR A N 1
ATOM 734 C CA . TYR A 1 92 ? -8.203 13.280 -3.505 1.00 98.12 92 TYR A CA 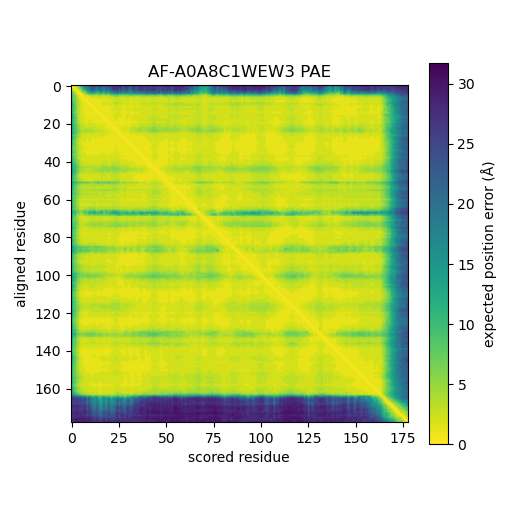1
ATOM 735 C C . TYR A 1 92 ? -8.935 12.408 -2.477 1.00 98.12 92 TYR A C 1
ATOM 737 O O . TYR A 1 92 ? -8.770 12.575 -1.278 1.00 98.12 92 TYR A O 1
ATOM 745 N N . TYR A 1 93 ? -9.681 11.405 -2.933 1.00 97.62 93 TYR A N 1
ATOM 746 C CA . TYR A 1 93 ? -10.440 10.506 -2.065 1.00 97.62 93 TYR A CA 1
ATOM 747 C C . TYR A 1 93 ? -9.564 9.557 -1.210 1.00 97.62 93 TYR A C 1
ATOM 749 O O . TYR A 1 93 ? -10.060 8.845 -0.332 1.00 97.62 93 TYR A O 1
ATOM 757 N N . VAL A 1 94 ? -8.260 9.483 -1.496 1.00 98.31 94 VAL A N 1
ATOM 758 C CA . VAL A 1 94 ? -7.254 8.824 -0.650 1.00 98.31 94 VAL A CA 1
ATOM 759 C C . VA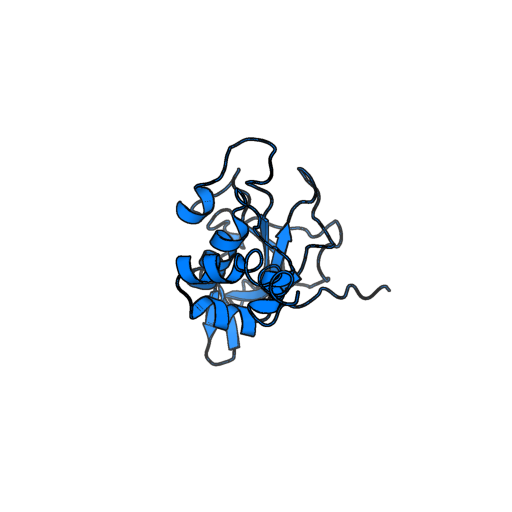L A 1 94 ? -6.717 9.807 0.388 1.00 98.31 94 VAL A C 1
ATOM 761 O O . VAL A 1 94 ? -6.430 9.405 1.509 1.00 98.31 94 VAL A O 1
ATOM 764 N N . THR A 1 95 ? -6.604 11.089 0.043 1.00 98.12 95 THR A N 1
ATOM 765 C CA . THR A 1 95 ? -5.987 12.120 0.888 1.00 98.12 95 THR A CA 1
ATOM 766 C C . THR A 1 95 ? -6.995 12.934 1.708 1.00 98.12 95 THR A C 1
ATOM 768 O O . THR A 1 95 ? -6.583 13.698 2.572 1.00 98.12 95 THR A O 1
ATOM 771 N N . GLU A 1 96 ? -8.301 12.797 1.450 1.00 97.06 96 GLU A N 1
ATOM 772 C CA . GLU A 1 96 ? -9.372 13.698 1.923 1.00 97.06 96 GLU A CA 1
ATOM 773 C C . GLU A 1 96 ? -9.445 13.874 3.448 1.00 97.06 96 GLU A C 1
ATOM 775 O O . GLU A 1 96 ? -9.828 14.939 3.919 1.00 97.06 96 GLU A O 1
ATOM 780 N N . ASN A 1 97 ? -9.037 12.859 4.217 1.00 96.38 97 ASN A N 1
ATOM 781 C CA . ASN A 1 97 ? -9.086 12.873 5.684 1.00 96.38 97 ASN A CA 1
ATOM 782 C C . ASN A 1 97 ? -7.741 13.212 6.346 1.00 96.38 97 ASN A C 1
ATOM 784 O O . ASN A 1 97 ? -7.611 13.101 7.566 1.00 96.38 97 ASN A O 1
ATOM 788 N N . TYR A 1 98 ? -6.727 13.582 5.565 1.00 97.06 98 TYR A N 1
ATOM 789 C CA . TYR A 1 98 ? -5.439 13.983 6.111 1.00 97.06 98 TYR A CA 1
ATOM 790 C C . TYR A 1 98 ? -5.567 15.301 6.873 1.00 97.06 98 TYR A C 1
ATOM 792 O O . TYR A 1 98 ? -6.021 16.303 6.325 1.00 97.06 98 TYR A O 1
ATOM 800 N N . THR A 1 99 ? -5.149 15.309 8.136 1.00 95.81 99 THR A N 1
ATOM 801 C CA . THR A 1 99 ? -5.325 16.476 9.013 1.00 95.81 99 THR A CA 1
ATOM 802 C C . THR A 1 99 ? -4.103 17.392 9.057 1.00 95.81 99 THR A C 1
ATOM 804 O O . THR A 1 99 ? -4.198 18.512 9.548 1.00 95.81 99 THR A O 1
ATOM 807 N N . GLY A 1 100 ? -2.942 16.926 8.583 1.00 93.50 100 GLY A N 1
ATOM 808 C CA . GLY A 1 100 ? -1.669 17.636 8.739 1.00 93.50 100 GLY A CA 1
ATOM 809 C C . GLY A 1 100 ? -1.077 17.576 10.153 1.00 93.50 100 GLY A C 1
ATOM 810 O O . GLY A 1 100 ? 0.030 18.067 10.366 1.00 93.50 100 GLY A O 1
ATOM 811 N N . TYR A 1 101 ? -1.773 16.969 11.119 1.00 91.94 101 TYR A N 1
ATOM 812 C CA . TYR A 1 101 ? -1.300 16.836 12.495 1.00 91.94 101 TYR A CA 1
ATOM 813 C C . TYR A 1 101 ? -0.606 15.493 12.736 1.00 91.94 101 TYR A C 1
ATOM 815 O O . TYR A 1 101 ? -0.727 14.541 11.964 1.00 91.94 101 TYR A O 1
ATOM 823 N N . SER A 1 102 ? 0.106 15.403 13.862 1.00 89.00 102 SER A N 1
ATOM 824 C CA . SER A 1 102 ? 0.661 14.145 14.367 1.00 89.00 102 SER A CA 1
ATOM 825 C C . SER A 1 102 ? -0.438 13.264 14.979 1.00 89.00 102 SER A C 1
ATOM 827 O O . SER A 1 102 ? -0.455 13.018 16.186 1.00 89.00 102 SER A O 1
ATOM 829 N N . ASP A 1 103 ? -1.365 12.803 14.147 1.00 92.69 103 ASP A N 1
ATOM 830 C CA . ASP A 1 103 ? -2.445 11.894 14.515 1.00 92.69 103 ASP A CA 1
ATOM 831 C C . ASP A 1 103 ? -2.395 10.591 13.695 1.00 92.69 103 ASP A C 1
ATOM 833 O O . ASP A 1 103 ? -1.366 10.212 13.133 1.00 92.69 103 ASP A O 1
ATOM 837 N N . SER A 1 104 ? -3.508 9.853 13.659 1.00 94.25 104 SER A N 1
ATOM 838 C CA . SER A 1 104 ? -3.573 8.580 12.939 1.00 94.25 104 SER A CA 1
ATOM 839 C C . SER A 1 104 ? -3.851 8.697 11.433 1.00 94.25 104 SER A C 1
ATOM 841 O O . SER A 1 104 ? -3.779 7.684 10.740 1.00 94.25 104 SER A O 1
ATOM 843 N N . SER A 1 105 ? -4.131 9.894 10.904 1.00 95.88 105 SER A N 1
ATOM 844 C CA . SER A 1 105 ? -4.568 10.100 9.514 1.00 95.88 105 SER A CA 1
ATOM 845 C C . SER A 1 105 ? -3.513 9.740 8.464 1.00 95.88 105 SER A C 1
ATOM 847 O O . SER A 1 105 ? -3.880 9.437 7.336 1.00 95.88 105 SER A O 1
ATOM 849 N N . ASN A 1 106 ? -2.224 9.705 8.829 1.00 96.81 106 ASN A N 1
ATOM 850 C CA . ASN A 1 106 ? -1.105 9.405 7.924 1.00 96.81 106 ASN A CA 1
ATOM 851 C C . ASN A 1 106 ? -0.318 8.131 8.309 1.00 96.81 106 ASN A C 1
ATOM 853 O O . ASN A 1 106 ? 0.895 8.045 8.091 1.00 96.81 106 ASN A O 1
ATOM 857 N N . LYS A 1 107 ? -0.965 7.140 8.932 1.00 96.50 107 LYS A N 1
ATOM 858 C CA . LYS A 1 107 ? -0.267 5.928 9.401 1.00 96.50 107 LYS A CA 1
ATOM 859 C C . LYS A 1 107 ? -0.108 4.842 8.342 1.00 96.50 107 LYS A C 1
ATOM 861 O O . LYS A 1 107 ? 0.805 4.037 8.476 1.00 96.50 107 LYS A O 1
ATOM 866 N N . ASP A 1 108 ? -0.995 4.772 7.353 1.00 98.38 108 ASP A N 1
ATOM 867 C CA . ASP A 1 108 ? -1.130 3.602 6.481 1.00 98.38 108 ASP A CA 1
ATOM 868 C C . ASP A 1 108 ? -0.157 3.636 5.302 1.00 98.38 108 ASP A C 1
ATOM 870 O O . ASP A 1 108 ? 0.017 4.671 4.657 1.00 98.38 108 ASP A O 1
ATOM 874 N N . ARG A 1 109 ? 0.453 2.490 4.988 1.00 98.31 109 ARG A N 1
ATOM 875 C CA . ARG A 1 109 ? 1.389 2.335 3.869 1.00 98.31 109 ARG A CA 1
ATOM 876 C C . ARG A 1 109 ? 1.120 1.068 3.077 1.00 98.31 109 ARG A C 1
ATOM 878 O O 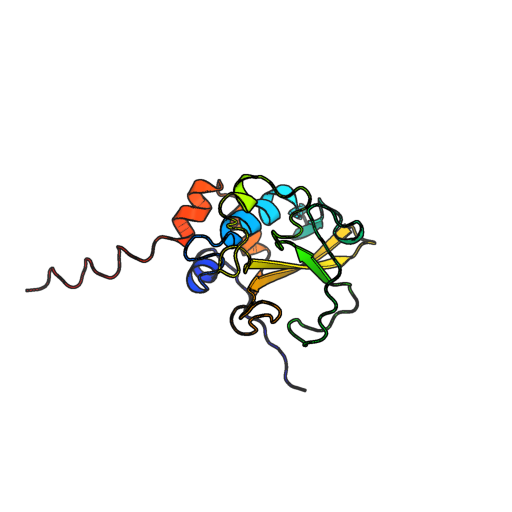. ARG A 1 109 ? 0.658 0.061 3.615 1.00 98.31 109 ARG A O 1
ATOM 885 N N . ILE A 1 110 ? 1.477 1.124 1.800 1.00 98.81 110 ILE A N 1
ATOM 886 C CA . ILE A 1 110 ? 1.653 -0.050 0.947 1.00 98.81 110 ILE A CA 1
ATOM 887 C C . ILE A 1 110 ? 3.126 -0.123 0.572 1.00 98.81 110 ILE A C 1
ATOM 889 O O . ILE A 1 110 ? 3.686 0.870 0.106 1.00 98.81 110 ILE A O 1
ATOM 893 N N . ILE A 1 111 ? 3.739 -1.290 0.757 1.00 98.75 111 ILE A N 1
ATOM 894 C CA . ILE A 1 111 ? 5.115 -1.561 0.333 1.00 98.75 111 ILE A CA 1
ATOM 895 C C . ILE A 1 111 ? 5.087 -2.638 -0.748 1.00 98.75 111 ILE A C 1
ATOM 897 O O . ILE A 1 111 ? 4.379 -3.631 -0.617 1.00 98.75 111 ILE A O 1
ATOM 901 N N . VAL A 1 112 ? 5.851 -2.465 -1.821 1.00 98.69 112 VAL A N 1
ATOM 902 C CA . VAL A 1 112 ? 5.901 -3.400 -2.952 1.00 98.69 112 VAL A CA 1
ATOM 903 C C . VAL A 1 112 ? 7.328 -3.825 -3.249 1.00 98.69 112 VAL A C 1
ATOM 905 O O . VAL A 1 112 ? 8.225 -2.987 -3.268 1.00 98.69 112 VAL A O 1
ATOM 908 N N . SER A 1 113 ? 7.538 -5.115 -3.510 1.00 98.25 113 SER A N 1
ATOM 909 C CA . SER A 1 113 ? 8.741 -5.613 -4.190 1.00 98.25 113 SER A CA 1
ATOM 910 C C . SER A 1 113 ? 8.536 -5.438 -5.692 1.00 98.25 113 SER A C 1
ATOM 912 O O . SER A 1 113 ? 7.534 -5.928 -6.223 1.00 98.25 113 SER A O 1
ATOM 914 N N . PHE A 1 114 ? 9.430 -4.723 -6.376 1.00 98.44 114 PHE A N 1
ATOM 915 C CA . PHE A 1 114 ? 9.237 -4.338 -7.777 1.00 98.44 114 PHE A CA 1
ATOM 916 C C . PHE A 1 114 ? 10.379 -4.812 -8.681 1.00 98.44 114 PHE A C 1
ATOM 918 O O . PHE A 1 114 ? 11.534 -4.438 -8.499 1.00 98.44 114 PHE A O 1
ATOM 925 N N . ASP A 1 115 ? 10.048 -5.593 -9.706 1.00 98.00 115 ASP A N 1
ATOM 926 C CA . ASP A 1 115 ? 10.963 -5.942 -10.791 1.00 98.00 115 ASP A CA 1
ATOM 927 C C . ASP A 1 115 ? 10.761 -4.972 -11.960 1.00 98.00 115 ASP A C 1
ATOM 929 O O . ASP A 1 115 ? 9.812 -5.104 -12.742 1.00 98.00 115 ASP A O 1
ATOM 933 N N . SER A 1 116 ? 11.670 -4.003 -12.096 1.00 96.88 116 SER A N 1
ATOM 934 C CA . SER A 1 116 ? 11.623 -3.001 -13.166 1.00 96.88 116 SER A CA 1
ATOM 935 C C . SER A 1 116 ? 11.898 -3.580 -14.556 1.00 96.88 116 SER A C 1
ATOM 937 O O . SER A 1 116 ? 11.405 -3.041 -15.545 1.00 96.88 116 SER A O 1
ATOM 939 N N . ARG A 1 117 ? 12.607 -4.714 -14.662 1.00 96.62 117 ARG A N 1
ATOM 940 C CA . ARG A 1 117 ? 12.891 -5.369 -15.952 1.00 96.62 117 ARG A CA 1
ATOM 941 C C . ARG A 1 117 ? 11.644 -6.022 -16.525 1.00 96.62 117 ARG A C 1
ATOM 943 O O . ARG A 1 117 ? 11.452 -6.035 -17.738 1.00 96.62 117 ARG A O 1
ATOM 950 N N . LEU A 1 118 ? 10.806 -6.578 -15.653 1.00 96.50 118 LEU A N 1
ATOM 951 C CA . LEU A 1 118 ? 9.555 -7.231 -16.040 1.00 96.50 118 LEU A CA 1
ATOM 952 C C . LEU A 1 118 ? 8.327 -6.324 -15.890 1.00 96.50 118 LEU A C 1
ATOM 954 O O . LEU A 1 118 ? 7.248 -6.701 -16.354 1.00 96.50 118 LEU A O 1
ATOM 958 N N . ASN A 1 119 ? 8.494 -5.159 -15.258 1.00 97.12 119 ASN A N 1
ATOM 959 C CA . ASN A 1 119 ? 7.441 -4.235 -14.846 1.00 97.12 119 ASN A CA 1
ATOM 960 C C . ASN A 1 119 ? 6.362 -4.928 -13.988 1.00 97.12 119 ASN A C 1
ATOM 962 O O . ASN A 1 119 ? 5.167 -4.921 -14.307 1.00 97.12 119 ASN A O 1
ATOM 966 N N . ARG A 1 120 ? 6.798 -5.610 -12.922 1.00 97.44 120 ARG A N 1
ATOM 967 C CA . ARG A 1 120 ? 5.944 -6.476 -12.090 1.00 97.44 120 ARG A CA 1
ATOM 968 C C . ARG A 1 120 ? 6.135 -6.223 -10.609 1.00 97.44 120 ARG A C 1
ATOM 970 O O . ARG A 1 120 ? 7.251 -5.997 -10.155 1.00 97.44 120 ARG A O 1
ATOM 977 N N . PHE A 1 121 ? 5.045 -6.353 -9.863 1.00 98.44 121 PHE A N 1
ATOM 978 C CA . PHE A 1 121 ? 5.111 -6.539 -8.423 1.00 98.44 121 PHE A CA 1
ATOM 979 C C . PHE A 1 121 ? 5.317 -8.021 -8.121 1.00 98.44 121 PHE A C 1
ATOM 981 O O . PHE A 1 121 ? 4.530 -8.862 -8.558 1.00 98.44 121 PHE A O 1
ATOM 988 N N . ASP A 1 122 ? 6.382 -8.325 -7.392 1.00 97.38 122 ASP A N 1
ATOM 989 C CA . ASP A 1 122 ? 6.685 -9.674 -6.910 1.00 97.38 122 ASP A CA 1
ATOM 990 C C . ASP A 1 122 ? 5.939 -9.966 -5.601 1.00 97.38 122 ASP A C 1
ATOM 992 O O . ASP A 1 122 ? 5.413 -11.055 -5.389 1.00 97.38 122 ASP A O 1
ATOM 996 N N . SER A 1 123 ? 5.808 -8.956 -4.741 1.00 97.69 123 SER A N 1
ATOM 997 C CA . SER A 1 123 ? 5.034 -9.026 -3.498 1.00 97.69 123 SER A CA 1
ATOM 998 C C . SER A 1 123 ? 4.466 -7.654 -3.155 1.00 97.69 123 SER A C 1
ATOM 1000 O O . SER A 1 123 ? 5.061 -6.629 -3.502 1.00 97.69 123 SER A O 1
ATOM 1002 N N . ILE A 1 124 ? 3.318 -7.633 -2.482 1.00 98.62 124 ILE A N 1
ATOM 1003 C CA . ILE A 1 124 ? 2.609 -6.419 -2.068 1.00 98.62 124 ILE A CA 1
ATOM 1004 C C . ILE A 1 124 ? 2.266 -6.579 -0.595 1.00 98.62 124 ILE A C 1
ATOM 1006 O O . ILE A 1 124 ? 1.656 -7.567 -0.207 1.00 98.62 124 ILE A O 1
ATOM 1010 N N . TYR A 1 125 ? 2.600 -5.580 0.208 1.00 98.69 125 TYR A N 1
ATOM 1011 C CA . TYR A 1 125 ? 2.380 -5.581 1.644 1.00 98.69 125 TYR A CA 1
ATOM 1012 C C . TYR A 1 125 ? 1.546 -4.376 2.047 1.00 98.69 125 TYR A C 1
ATOM 1014 O O . TYR A 1 125 ? 1.719 -3.282 1.507 1.00 98.69 125 TYR A O 1
ATOM 1022 N N . VAL A 1 126 ? 0.679 -4.565 3.036 1.00 98.75 126 VAL A N 1
ATOM 1023 C CA . VAL A 1 126 ? 0.032 -3.467 3.762 1.00 98.75 126 VAL A CA 1
ATOM 1024 C C . VAL A 1 126 ? 0.648 -3.365 5.146 1.00 98.75 126 VAL A C 1
ATOM 1026 O O . VAL A 1 126 ? 0.921 -4.381 5.788 1.00 98.75 126 VAL A O 1
ATOM 1029 N N . THR A 1 127 ? 0.887 -2.142 5.602 1.00 98.31 127 THR A N 1
ATOM 1030 C CA . THR A 1 127 ? 1.462 -1.888 6.923 1.00 98.31 127 THR A CA 1
ATOM 1031 C C . T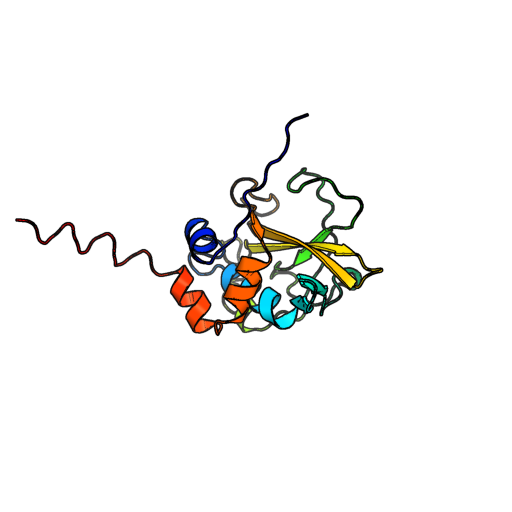HR A 1 127 ? 1.004 -0.545 7.481 1.00 98.31 127 THR A C 1
ATOM 1033 O O . THR A 1 127 ? 0.374 0.260 6.793 1.00 98.31 127 THR A O 1
ATOM 1036 N N . GLN A 1 128 ? 1.313 -0.297 8.745 1.00 97.56 128 GLN A N 1
ATOM 1037 C CA . GLN A 1 128 ? 1.083 0.976 9.404 1.00 97.56 128 GLN A CA 1
ATOM 1038 C C . GLN A 1 128 ? 2.324 1.390 10.190 1.00 97.56 128 GLN A C 1
ATOM 1040 O O . GLN A 1 128 ? 3.093 0.544 10.646 1.00 97.56 128 GLN A O 1
ATOM 1045 N N . HIS A 1 129 ? 2.483 2.686 10.428 1.00 96.25 129 HIS A N 1
ATOM 1046 C CA . HIS A 1 129 ? 3.421 3.131 11.448 1.00 96.25 129 HIS A CA 1
ATOM 1047 C C . HIS A 1 129 ? 2.897 2.827 12.862 1.00 96.25 129 HIS A C 1
ATOM 1049 O O . HIS A 1 129 ? 1.695 2.916 13.119 1.00 96.25 129 HIS A O 1
ATOM 1055 N N . SER A 1 130 ? 3.778 2.496 13.805 1.00 93.62 130 SER A N 1
ATOM 1056 C CA . SER A 1 130 ? 3.449 2.451 15.237 1.00 93.62 130 SER A CA 1
ATOM 1057 C C . SER A 1 130 ? 3.478 3.853 15.855 1.00 93.62 130 SER A C 1
ATOM 1059 O O . SER A 1 130 ? 2.622 4.175 16.679 1.00 93.62 130 SER A O 1
ATOM 1061 N N . ASP A 1 131 ? 4.400 4.699 15.389 1.00 89.69 131 ASP A N 1
ATOM 1062 C CA . ASP A 1 131 ? 4.605 6.093 15.800 1.00 89.69 131 ASP A CA 1
ATOM 1063 C C . ASP A 1 131 ? 4.882 6.997 14.574 1.00 89.69 131 ASP A C 1
ATOM 1065 O O . ASP A 1 131 ? 4.309 6.773 13.513 1.00 89.69 131 ASP A O 1
ATOM 1069 N N . GLN A 1 132 ? 5.682 8.059 14.701 1.00 83.88 132 GLN A N 1
ATOM 1070 C CA . GLN A 1 132 ? 5.985 8.961 13.582 1.00 83.88 132 GLN A CA 1
ATOM 1071 C C . GLN A 1 132 ? 6.994 8.387 12.573 1.00 83.88 132 GLN A C 1
ATOM 1073 O O . GLN A 1 132 ? 7.051 8.873 11.445 1.00 83.88 132 GLN A O 1
ATOM 1078 N N . THR A 1 133 ? 7.803 7.395 12.955 1.00 86.50 133 THR A N 1
ATOM 1079 C CA . THR A 1 133 ? 8.936 6.920 12.142 1.00 86.50 133 THR A CA 1
ATOM 1080 C C . THR A 1 133 ? 9.018 5.400 12.039 1.00 86.50 133 THR A C 1
ATOM 1082 O O . THR A 1 133 ? 9.491 4.883 11.029 1.00 86.50 133 THR A O 1
ATOM 1085 N N . ASN A 1 134 ? 8.530 4.666 13.036 1.00 92.56 134 ASN A N 1
ATOM 1086 C CA . ASN A 1 134 ? 8.657 3.218 13.114 1.00 92.56 134 ASN A CA 1
ATOM 1087 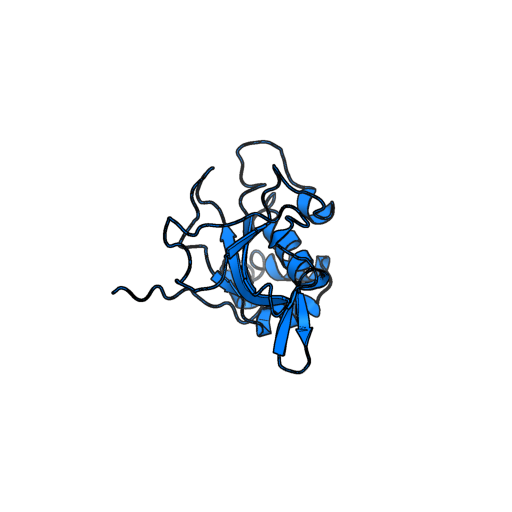C C . ASN A 1 134 ? 7.458 2.508 12.493 1.00 92.56 134 ASN A C 1
ATOM 1089 O O . ASN A 1 134 ? 6.317 2.957 12.616 1.00 92.56 134 ASN A O 1
ATOM 1093 N N . PHE A 1 135 ? 7.724 1.384 11.833 1.00 95.50 135 PHE A N 1
ATOM 1094 C CA . PHE A 1 135 ? 6.699 0.485 11.312 1.00 95.50 135 PHE A CA 1
ATOM 1095 C C . PHE A 1 135 ? 6.236 -0.500 12.378 1.00 95.50 135 PHE A C 1
ATOM 1097 O O . PHE A 1 135 ? 7.023 -0.995 13.184 1.00 95.50 135 PHE A O 1
ATOM 1104 N N . ASP A 1 136 ? 4.953 -0.828 12.332 1.00 94.94 136 ASP A N 1
ATOM 1105 C CA . ASP A 1 136 ? 4.338 -1.800 13.215 1.00 94.94 136 ASP A CA 1
ATOM 1106 C C . ASP A 1 136 ? 4.477 -3.213 12.632 1.00 94.94 136 ASP A C 1
ATOM 1108 O O . ASP A 1 136 ? 3.742 -3.624 11.727 1.00 94.94 136 ASP A O 1
ATOM 1112 N N . GLN A 1 137 ? 5.440 -3.972 13.158 1.00 91.56 137 GLN A N 1
ATOM 1113 C CA . GLN A 1 137 ? 5.711 -5.344 12.716 1.00 91.56 137 GLN A CA 1
ATOM 1114 C C . GLN A 1 137 ? 4.501 -6.275 12.897 1.00 91.56 137 GLN A C 1
ATOM 1116 O O . GLN A 1 137 ? 4.302 -7.176 12.086 1.00 91.56 137 GLN A O 1
ATOM 1121 N N . ASN A 1 138 ? 3.661 -6.037 13.910 1.00 94.19 138 ASN A N 1
ATOM 1122 C CA . ASN A 1 138 ? 2.482 -6.865 14.187 1.00 94.19 138 ASN A CA 1
ATOM 1123 C C . ASN A 1 138 ? 1.298 -6.539 13.267 1.00 94.19 138 ASN A C 1
ATOM 1125 O O . ASN A 1 138 ? 0.359 -7.328 13.167 1.00 94.19 138 ASN A O 1
ATOM 1129 N N . HIS A 1 139 ? 1.351 -5.392 12.588 1.00 96.12 139 HIS A N 1
ATOM 1130 C CA . HIS A 1 139 ? 0.338 -4.932 11.644 1.00 96.12 139 HIS A CA 1
ATOM 1131 C C . HIS A 1 139 ? 0.907 -4.797 10.231 1.00 96.12 139 HIS A C 1
ATOM 1133 O O . HIS A 1 139 ? 0.539 -3.888 9.487 1.00 96.12 139 HIS A O 1
ATOM 1139 N N . THR A 1 140 ? 1.805 -5.715 9.872 1.00 97.56 140 THR A N 1
ATOM 1140 C CA . THR A 1 140 ? 2.365 -5.854 8.529 1.00 97.56 140 THR A CA 1
ATOM 1141 C C . THR A 1 140 ? 1.942 -7.188 7.938 1.00 97.56 140 THR A C 1
ATOM 1143 O O . THR A 1 140 ? 2.149 -8.242 8.540 1.00 97.56 140 THR A O 1
ATOM 1146 N N . TYR A 1 141 ? 1.346 -7.142 6.751 1.00 98.12 141 TYR A N 1
ATOM 1147 C CA . TYR A 1 141 ? 0.732 -8.306 6.127 1.00 98.12 141 TYR A CA 1
ATOM 1148 C C . TYR A 1 141 ? 1.063 -8.372 4.645 1.00 98.12 141 TYR A C 1
ATOM 1150 O O . TYR A 1 141 ? 1.079 -7.347 3.964 1.00 98.12 141 TYR A O 1
ATOM 1158 N N . ASP A 1 142 ? 1.279 -9.585 4.149 1.00 98.12 142 ASP A N 1
ATOM 1159 C CA . ASP A 1 142 ? 1.410 -9.866 2.721 1.00 98.12 142 ASP A CA 1
ATOM 1160 C C . ASP A 1 142 ? 0.019 -9.974 2.080 1.00 98.12 142 ASP A C 1
ATOM 1162 O O . ASP A 1 142 ? -0.901 -10.565 2.650 1.00 98.12 142 ASP A O 1
ATOM 1166 N N . ILE A 1 143 ? -0.162 -9.390 0.900 1.00 98.50 143 ILE A N 1
ATOM 1167 C CA . ILE A 1 143 ? -1.425 -9.392 0.167 1.00 98.50 143 ILE A CA 1
ATOM 1168 C C . ILE A 1 143 ? -1.362 -10.454 -0.924 1.00 98.50 143 ILE A C 1
ATOM 1170 O O . ILE A 1 143 ? -0.676 -10.306 -1.937 1.00 98.50 143 ILE A O 1
ATOM 1174 N N . ASN A 1 144 ? -2.171 -11.502 -0.773 1.00 97.94 144 ASN A N 1
ATOM 1175 C CA . ASN A 1 144 ? -2.302 -12.502 -1.817 1.00 97.94 144 ASN A CA 1
ATOM 1176 C C . ASN A 1 144 ? -3.045 -11.942 -3.037 1.00 97.94 144 ASN A C 1
ATOM 1178 O O . ASN A 1 144 ? -4.000 -11.167 -2.927 1.00 97.94 144 ASN A O 1
ATOM 1182 N N . ILE A 1 145 ? -2.704 -12.457 -4.217 1.00 98.06 145 ILE A N 1
ATOM 1183 C CA . ILE A 1 145 ? -3.395 -12.123 -5.464 1.00 98.06 145 ILE A CA 1
ATOM 1184 C C . ILE A 1 145 ? -4.907 -12.409 -5.427 1.00 98.06 145 ILE A C 1
ATOM 1186 O O . ILE A 1 145 ? -5.676 -11.719 -6.094 1.00 98.06 145 ILE A O 1
ATOM 1190 N N . ARG A 1 146 ? -5.359 -13.408 -4.656 1.00 98.38 146 ARG A N 1
ATOM 1191 C CA . ARG A 1 146 ? -6.791 -13.712 -4.480 1.00 98.38 146 ARG A CA 1
ATOM 1192 C C . ARG A 1 146 ? -7.539 -12.548 -3.830 1.00 98.38 146 ARG A C 1
ATOM 1194 O O . ARG A 1 146 ? -8.577 -12.150 -4.353 1.00 98.38 146 ARG A O 1
ATOM 1201 N N . LEU A 1 147 ? -6.959 -11.933 -2.798 1.00 98.56 147 LEU A N 1
ATOM 1202 C CA . LEU A 1 147 ? -7.527 -10.752 -2.153 1.00 98.56 147 LEU A CA 1
ATOM 1203 C C . LEU A 1 147 ? -7.585 -9.566 -3.125 1.00 98.56 147 LEU A C 1
ATOM 1205 O O . LEU A 1 147 ? -8.616 -8.908 -3.218 1.00 98.56 147 LEU A O 1
ATOM 1209 N N . LEU A 1 148 ? -6.529 -9.324 -3.911 1.00 98.44 148 LEU A N 1
ATOM 1210 C CA . LEU A 1 148 ? -6.553 -8.262 -4.931 1.00 98.44 148 LEU A CA 1
ATOM 1211 C C . LEU A 1 148 ? -7.679 -8.470 -5.947 1.00 98.44 148 LEU A C 1
ATOM 1213 O O . LEU A 1 148 ? -8.353 -7.510 -6.314 1.00 98.44 148 LEU A O 1
ATOM 1217 N N . LYS A 1 149 ? -7.910 -9.714 -6.385 1.00 98.25 149 LYS A N 1
ATOM 1218 C CA . LYS A 1 149 ? -9.023 -10.039 -7.286 1.00 98.25 149 LYS A CA 1
ATOM 1219 C C . LYS A 1 149 ? -10.371 -9.724 -6.646 1.00 98.25 149 LYS A C 1
ATOM 1221 O O . LYS A 1 149 ? -11.182 -9.094 -7.311 1.00 98.25 149 LYS A O 1
ATOM 1226 N N . GLU A 1 150 ? -10.590 -10.104 -5.385 1.00 98.31 150 GLU A N 1
ATOM 1227 C CA . GLU A 1 150 ? -11.824 -9.770 -4.657 1.00 98.31 150 GLU A CA 1
ATOM 1228 C C . GLU A 1 150 ? -12.027 -8.252 -4.566 1.00 98.31 150 GLU A C 1
ATOM 1230 O O . GLU A 1 150 ? -13.095 -7.760 -4.928 1.00 98.31 150 GLU A O 1
ATOM 1235 N N . ILE A 1 151 ? -10.994 -7.494 -4.179 1.00 98.50 151 ILE A N 1
ATOM 1236 C CA . ILE A 1 151 ? -11.061 -6.026 -4.092 1.00 98.50 151 ILE A CA 1
ATOM 1237 C C . ILE A 1 151 ? -11.469 -5.421 -5.438 1.00 98.50 151 ILE A C 1
ATOM 1239 O O . ILE A 1 151 ? -12.350 -4.566 -5.469 1.00 98.50 151 ILE A O 1
ATOM 1243 N N . LYS A 1 152 ? -10.891 -5.898 -6.549 1.00 98.00 152 LYS A N 1
ATOM 1244 C CA . LYS A 1 152 ? -11.196 -5.416 -7.909 1.00 98.00 152 LYS A CA 1
ATOM 1245 C C . LYS A 1 152 ? -12.628 -5.706 -8.386 1.00 98.00 152 LYS A C 1
ATOM 1247 O O . LYS A 1 152 ? -13.028 -5.170 -9.415 1.00 98.00 152 LYS A O 1
ATOM 1252 N N . THR A 1 153 ? -13.402 -6.536 -7.679 1.00 98.12 153 THR A N 1
ATOM 1253 C CA . THR A 1 153 ? -14.834 -6.747 -7.979 1.00 98.12 153 THR A CA 1
ATOM 1254 C C . THR A 1 153 ? -15.751 -5.713 -7.324 1.00 98.12 153 THR A C 1
ATOM 1256 O O . THR A 1 153 ? -16.927 -5.629 -7.674 1.00 98.12 153 THR A O 1
ATOM 1259 N N . LEU A 1 154 ? -15.230 -4.926 -6.378 1.00 98.06 154 LEU A N 1
ATOM 1260 C CA . LEU A 1 154 ? -16.008 -4.005 -5.560 1.00 98.06 154 LEU A CA 1
ATOM 1261 C C . LEU A 1 154 ? -15.718 -2.557 -5.946 1.00 98.06 154 LEU A C 1
ATOM 1263 O O . LEU A 1 154 ? -14.565 -2.150 -6.076 1.00 98.06 154 LEU A O 1
ATOM 1267 N N . ASN A 1 155 ? -16.761 -1.730 -6.013 1.00 98.12 155 ASN A N 1
ATOM 1268 C CA . ASN A 1 155 ? -16.559 -0.283 -5.995 1.00 98.12 155 ASN A CA 1
ATOM 1269 C C . ASN A 1 155 ? -16.036 0.175 -4.616 1.00 98.12 155 ASN A C 1
ATOM 1271 O O . ASN A 1 155 ? -16.177 -0.533 -3.613 1.00 98.12 155 ASN A O 1
ATOM 1275 N N . ARG A 1 156 ? -15.436 1.372 -4.561 1.00 96.94 156 ARG A N 1
ATOM 1276 C CA . ARG A 1 156 ? -14.782 1.899 -3.349 1.00 96.94 156 ARG A CA 1
ATOM 1277 C C . ARG A 1 156 ? -15.717 1.937 -2.143 1.00 96.94 156 ARG A C 1
ATOM 1279 O O . ARG A 1 156 ? -15.320 1.556 -1.047 1.00 96.94 156 ARG A O 1
ATOM 1286 N N . GLU A 1 157 ? -16.946 2.407 -2.335 1.00 95.56 157 GLU A N 1
ATOM 1287 C CA . GLU A 1 157 ? -17.919 2.550 -1.252 1.00 95.56 157 GLU A CA 1
ATOM 1288 C C . GLU A 1 157 ? -18.288 1.191 -0.653 1.00 95.56 157 GLU A C 1
ATOM 1290 O O . GLU A 1 157 ? -18.265 1.016 0.568 1.00 95.56 157 GLU A O 1
ATOM 1295 N N . HIS A 1 158 ? -18.567 0.203 -1.507 1.00 96.31 158 HIS A N 1
ATOM 1296 C CA . HIS A 1 158 ? -18.878 -1.149 -1.066 1.00 96.31 158 HIS A CA 1
ATOM 1297 C C . HIS A 1 158 ? -17.680 -1.782 -0.359 1.00 96.31 158 HIS A C 1
ATOM 1299 O O . HIS A 1 158 ? -17.847 -2.269 0.756 1.00 96.31 158 HIS A O 1
ATOM 1305 N N . PHE A 1 159 ? -16.475 -1.675 -0.922 1.00 97.19 159 PHE A N 1
ATOM 1306 C CA . PHE A 1 159 ? -15.252 -2.149 -0.274 1.00 97.19 159 PHE A CA 1
ATOM 1307 C C . PHE A 1 159 ? -15.059 -1.538 1.125 1.00 97.19 159 PHE A C 1
ATOM 1309 O O . PHE A 1 159 ? -14.910 -2.263 2.110 1.00 97.19 159 PHE A O 1
ATOM 1316 N N . CYS A 1 160 ? -15.132 -0.210 1.247 1.00 94.50 160 CYS A N 1
ATOM 1317 C CA . CYS A 1 160 ? -14.973 0.478 2.528 1.00 94.50 160 CYS A CA 1
ATOM 1318 C C . CYS A 1 160 ? -16.053 0.086 3.547 1.00 94.50 160 CYS A C 1
ATOM 1320 O O . CYS A 1 160 ? -15.764 -0.005 4.741 1.00 94.50 160 CYS A O 1
ATOM 1322 N N . ARG A 1 161 ? -17.292 -0.149 3.103 1.00 93.38 161 ARG A N 1
ATOM 1323 C CA . ARG A 1 161 ? -18.402 -0.589 3.960 1.00 93.38 161 ARG A CA 1
ATOM 1324 C C . ARG A 1 161 ? -18.215 -2.024 4.458 1.00 93.38 161 ARG A C 1
ATOM 1326 O O . ARG A 1 161 ? -18.352 -2.259 5.656 1.00 93.38 161 ARG A O 1
ATOM 1333 N N . GLU A 1 162 ? -17.836 -2.957 3.584 1.00 93.06 162 GLU A N 1
ATOM 1334 C CA 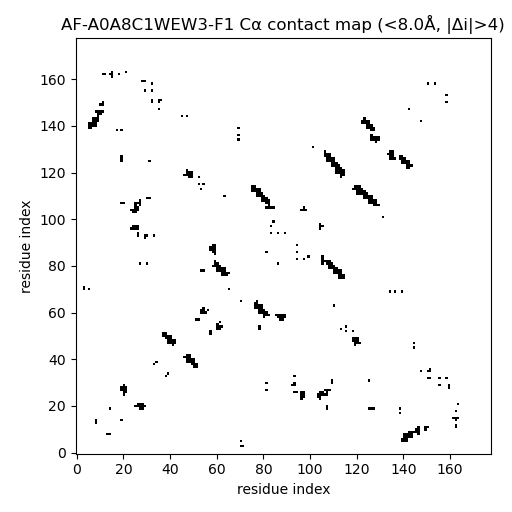. GLU A 1 162 ? -17.567 -4.359 3.952 1.00 93.06 162 GLU A CA 1
ATOM 1335 C C . GLU A 1 162 ? -16.502 -4.474 5.047 1.00 93.06 162 GLU A C 1
ATOM 1337 O O . GLU A 1 162 ? -16.608 -5.315 5.942 1.00 93.06 162 GLU A O 1
ATOM 1342 N N . MET A 1 163 ? -15.486 -3.606 5.006 1.00 93.75 163 MET A N 1
ATOM 1343 C CA . MET A 1 163 ? -14.400 -3.603 5.989 1.00 93.75 163 MET A CA 1
ATOM 1344 C C . MET A 1 163 ? -14.816 -3.032 7.352 1.00 93.75 163 MET A C 1
ATOM 1346 O O . MET A 1 163 ? -14.204 -3.380 8.362 1.00 93.75 163 MET A O 1
ATOM 1350 N N . LYS A 1 164 ? -15.863 -2.198 7.413 1.00 86.06 164 LYS A N 1
ATOM 1351 C CA . LYS A 1 164 ? -16.357 -1.567 8.653 1.00 86.06 164 LYS A CA 1
ATOM 1352 C C . LYS A 1 164 ? -17.373 -2.418 9.426 1.00 86.06 164 LYS A C 1
ATOM 1354 O O . LYS A 1 164 ? -17.540 -2.211 10.627 1.00 86.06 164 LYS A O 1
ATOM 1359 N N . ASN A 1 165 ? -18.053 -3.360 8.767 1.00 64.94 165 ASN A N 1
ATOM 1360 C CA . ASN A 1 165 ? -19.245 -4.059 9.275 1.00 64.94 165 ASN A CA 1
ATOM 1361 C C . ASN A 1 165 ? -18.987 -5.093 10.396 1.00 64.94 165 ASN A C 1
ATOM 1363 O O . ASN A 1 165 ? -19.319 -6.262 10.251 1.00 64.94 165 ASN A O 1
ATOM 1367 N N . ASN A 1 166 ? -18.449 -4.666 11.544 1.00 57.66 166 ASN A N 1
ATOM 1368 C CA . ASN A 1 166 ? -18.343 -5.481 12.764 1.00 57.66 166 ASN A CA 1
ATOM 1369 C C . ASN A 1 166 ? -18.625 -4.694 14.065 1.00 57.66 166 ASN A C 1
ATOM 1371 O O . ASN A 1 166 ? -18.028 -4.970 15.100 1.00 57.66 166 ASN A O 1
ATOM 1375 N N . GLN A 1 167 ? -19.552 -3.728 14.044 1.00 52.69 167 GLN A N 1
ATOM 1376 C CA . GLN A 1 167 ? -20.095 -3.149 15.288 1.00 52.69 167 GLN A CA 1
ATOM 1377 C C . GLN A 1 167 ? -21.574 -3.461 15.568 1.00 52.69 167 GLN A C 1
ATOM 1379 O O . GLN A 1 167 ? -22.028 -3.172 16.667 1.00 52.69 167 GLN A O 1
ATOM 1384 N N . LEU A 1 168 ? -22.324 -4.086 14.648 1.00 46.94 168 LEU A N 1
ATOM 1385 C CA . LEU A 1 168 ? -23.778 -4.272 14.830 1.00 46.94 168 LEU A CA 1
ATOM 1386 C C . LEU A 1 168 ? -24.274 -5.723 14.932 1.00 46.94 168 LEU A C 1
ATOM 1388 O O . LEU A 1 168 ? -25.375 -5.928 15.428 1.00 46.94 168 LEU A O 1
ATOM 1392 N N . HIS A 1 169 ? -23.492 -6.736 14.546 1.00 44.31 169 HIS A N 1
ATOM 1393 C CA . HIS A 1 169 ? -23.986 -8.126 14.540 1.00 44.31 169 HIS A CA 1
ATOM 1394 C C . HIS A 1 169 ? -23.535 -9.001 15.721 1.00 44.31 169 HIS A C 1
ATOM 1396 O O . HIS A 1 169 ? -24.039 -10.112 15.857 1.00 44.31 169 HIS A O 1
ATOM 1402 N N . SER A 1 170 ? -22.650 -8.525 16.605 1.00 43.25 170 SER A N 1
ATOM 1403 C CA . SER A 1 170 ? -22.235 -9.283 17.801 1.00 43.25 170 SER A CA 1
ATOM 1404 C C . SER A 1 170 ? -22.970 -8.894 19.089 1.00 43.25 170 SER A C 1
ATOM 1406 O O . SER A 1 170 ? -22.792 -9.565 20.097 1.00 43.25 170 SER A O 1
ATOM 1408 N N . LEU A 1 171 ? -23.806 -7.847 19.074 1.00 46.00 171 LEU A N 1
ATOM 1409 C CA . LEU A 1 171 ? -24.565 -7.402 20.252 1.00 46.00 171 LEU A CA 1
ATOM 1410 C C . LEU A 1 171 ? -26.081 -7.625 20.133 1.00 46.00 171 LEU A C 1
ATOM 1412 O O . LEU A 1 171 ? -26.769 -7.533 21.141 1.00 46.00 171 LEU A O 1
ATOM 1416 N N . SER A 1 172 ? -26.627 -7.962 18.956 1.00 45.88 172 SER A N 1
ATOM 1417 C CA . SER A 1 172 ? -28.081 -8.157 18.808 1.00 45.88 172 SER A CA 1
ATOM 1418 C C . SER A 1 172 ? -28.588 -9.513 19.309 1.00 45.88 172 SER A C 1
ATOM 1420 O O . SER A 1 172 ? -29.780 -9.645 19.554 1.00 45.88 172 SER A O 1
ATOM 1422 N N . TRP A 1 173 ? -27.714 -10.508 19.494 1.00 43.47 173 TRP A N 1
ATOM 1423 C CA . TRP A 1 173 ? -28.107 -11.843 19.974 1.00 43.47 173 TRP A CA 1
ATOM 1424 C C . TRP A 1 173 ? -28.016 -12.012 21.494 1.00 43.47 173 TRP A C 1
ATOM 1426 O O . TRP A 1 173 ? -28.532 -12.985 22.023 1.00 43.47 173 TRP A O 1
ATOM 1436 N N . MET A 1 174 ? -27.414 -11.060 22.212 1.00 46.22 174 MET A N 1
ATOM 1437 C CA . MET A 1 174 ? -27.230 -11.155 23.668 1.00 46.22 174 MET A CA 1
ATOM 1438 C C . MET A 1 174 ? -28.379 -10.525 24.481 1.00 46.22 174 MET A C 1
ATOM 1440 O O . MET A 1 174 ? -28.336 -10.552 25.705 1.00 46.22 174 MET A O 1
ATOM 1444 N N . TYR A 1 175 ? -29.401 -9.965 23.818 1.00 49.09 175 TYR A N 1
ATOM 1445 C CA . TYR A 1 175 ? -30.532 -9.274 24.461 1.00 49.09 175 TYR A CA 1
ATOM 1446 C C . TYR A 1 175 ? -31.911 -9.910 24.201 1.00 49.09 175 TYR A C 1
ATOM 1448 O O . TYR A 1 175 ? -32.917 -9.317 24.581 1.00 49.09 175 TYR A O 1
ATOM 1456 N N . TRP A 1 176 ? -31.983 -11.098 23.585 1.00 42.59 176 TRP A N 1
ATOM 1457 C CA . TRP A 1 176 ? -33.260 -11.765 23.265 1.00 42.59 176 TRP A CA 1
ATOM 1458 C C . TRP A 1 176 ? -33.427 -13.178 23.847 1.00 42.59 176 TRP A C 1
ATOM 1460 O O . TRP A 1 176 ? -34.337 -13.891 23.440 1.00 42.59 176 TRP A O 1
ATOM 1470 N N . GLU A 1 177 ? -32.614 -13.570 24.828 1.00 44.47 177 GLU A N 1
ATOM 1471 C CA . GLU A 1 177 ? -32.837 -14.800 25.608 1.00 44.47 177 GLU A CA 1
ATOM 1472 C C . GLU A 1 177 ? -33.005 -14.486 27.104 1.00 44.47 177 GLU A C 1
ATOM 1474 O O . GLU A 1 177 ? -32.196 -14.895 27.933 1.00 44.47 177 GLU A O 1
ATOM 1479 N N . ASN A 1 178 ? -34.063 -13.734 27.433 1.00 43.25 178 ASN A N 1
ATOM 1480 C CA . ASN A 1 178 ? -34.671 -13.710 28.770 1.00 43.25 178 ASN A CA 1
ATOM 1481 C C . ASN A 1 178 ? -36.097 -14.251 28.676 1.00 43.25 178 ASN A C 1
ATOM 1483 O O . ASN A 1 178 ? -36.859 -13.697 27.851 1.00 43.25 178 ASN A O 1
#

Secondary structure (DSSP, 8-state):
-----PEEE-SHHHHHHHTTT-STT--HHHHHHHIIIIIEEE-TTS-EEESS-GGGTGGG-EEE--TT--S---SSPEEEE--GGG-TT--HHHHTT--SSSSGGG-EEEEEEEETTTTEEEEEEEEEBSSSS-B-GGG-EEE-HHHHHHHTTS-HHHHHHHHH--SSSSSSSSSS--

Nearest PDB structures (foldseek):
  1i12-assembly1_C  TM=3.996E-01  e=2.340E+00  Saccharomyces cerevisiae